Protein AF-A0A2D3WQF8-F1 (afdb_monomer)

Structure (mmCIF, N/CA/C/O backbone):
data_AF-A0A2D3WQF8-F1
#
_entry.id   AF-A0A2D3WQF8-F1
#
loop_
_atom_site.group_PDB
_atom_site.id
_atom_site.type_symbol
_atom_site.label_atom_id
_atom_site.label_alt_id
_atom_site.label_comp_id
_atom_site.label_asym_id
_atom_site.label_entity_id
_atom_site.label_seq_id
_atom_site.pdbx_PDB_ins_code
_atom_site.Cartn_x
_atom_site.Cartn_y
_atom_site.Cartn_z
_atom_site.occupancy
_atom_site.B_iso_or_equiv
_atom_site.auth_seq_id
_atom_site.auth_comp_id
_atom_site.auth_asym_id
_atom_site.auth_atom_id
_atom_site.pdbx_PDB_model_num
ATOM 1 N N . MET A 1 1 ? -31.028 11.106 -20.457 1.00 55.62 1 MET A N 1
ATOM 2 C CA . MET A 1 1 ? -30.393 10.202 -19.472 1.00 55.62 1 MET A CA 1
ATOM 3 C C . MET A 1 1 ? -30.637 10.769 -18.092 1.00 55.62 1 MET A C 1
ATOM 5 O O . MET A 1 1 ? -30.385 11.954 -17.890 1.00 55.62 1 MET A O 1
ATOM 9 N N . GLU A 1 2 ? -31.183 9.967 -17.187 1.00 80.06 2 GLU A N 1
ATOM 10 C CA . GLU A 1 2 ? -31.565 10.425 -15.854 1.00 80.06 2 GLU A CA 1
ATOM 11 C C . GLU A 1 2 ? -30.330 10.507 -14.947 1.00 80.06 2 GLU A C 1
ATOM 13 O O . GLU A 1 2 ? -29.568 9.553 -14.809 1.00 80.06 2 GLU A O 1
ATOM 18 N N . LEU A 1 3 ? -30.090 11.696 -14.397 1.00 84.75 3 LEU A N 1
ATOM 19 C CA . LEU A 1 3 ? -29.000 11.953 -13.461 1.00 84.75 3 LEU A CA 1
ATOM 20 C C . LEU A 1 3 ? -29.460 11.587 -12.054 1.00 84.75 3 LEU A C 1
ATOM 22 O O . LEU A 1 3 ? -30.335 12.261 -11.498 1.00 84.75 3 LEU A O 1
ATOM 26 N N . MET A 1 4 ? -28.831 10.566 -11.489 1.00 88.38 4 MET A N 1
ATOM 27 C CA . MET A 1 4 ? -29.190 9.953 -10.215 1.00 88.38 4 MET A CA 1
ATOM 28 C C . MET A 1 4 ? -28.216 10.371 -9.114 1.00 88.38 4 MET A C 1
ATOM 30 O O . MET A 1 4 ? -27.083 10.781 -9.368 1.00 88.38 4 MET A O 1
ATOM 34 N N . THR A 1 5 ? -28.664 10.300 -7.866 1.00 88.38 5 THR A N 1
ATOM 35 C CA . THR A 1 5 ? -27.785 10.491 -6.701 1.00 88.38 5 THR A CA 1
ATOM 36 C C . THR A 1 5 ? -26.975 9.224 -6.407 1.00 88.38 5 THR A C 1
ATOM 38 O O . THR A 1 5 ? -27.331 8.141 -6.864 1.00 88.38 5 THR A O 1
ATOM 41 N N . ALA A 1 6 ? -25.908 9.342 -5.608 1.00 85.44 6 ALA A N 1
ATOM 42 C CA . ALA A 1 6 ? -25.078 8.199 -5.203 1.00 85.44 6 ALA A CA 1
ATOM 43 C C . ALA A 1 6 ? -25.902 7.047 -4.595 1.00 85.44 6 ALA A C 1
ATOM 45 O O . ALA A 1 6 ? -25.748 5.902 -5.004 1.00 85.44 6 ALA A O 1
ATOM 46 N N . SER A 1 7 ? -26.821 7.367 -3.677 1.00 85.56 7 SER A N 1
ATOM 47 C CA . SER A 1 7 ? -27.696 6.387 -3.018 1.00 85.56 7 SER A CA 1
ATOM 48 C C . SER A 1 7 ? -28.616 5.669 -4.013 1.00 85.56 7 SER A C 1
ATOM 50 O O . SER A 1 7 ? -28.762 4.451 -3.960 1.00 85.56 7 SER A O 1
ATOM 52 N N . GLN A 1 8 ? -29.178 6.404 -4.977 1.00 88.00 8 GLN A N 1
ATOM 53 C CA . GLN A 1 8 ? -30.030 5.823 -6.016 1.00 88.00 8 GLN A CA 1
ATOM 54 C C . GLN A 1 8 ? -29.236 4.922 -6.969 1.00 88.00 8 GLN A C 1
ATOM 56 O O . GLN A 1 8 ? -29.694 3.829 -7.281 1.00 88.00 8 GLN A O 1
ATOM 61 N N . CYS A 1 9 ? -28.040 5.344 -7.397 1.00 88.44 9 CYS A N 1
ATOM 62 C CA . CYS A 1 9 ? -27.174 4.511 -8.233 1.00 88.44 9 CYS A CA 1
ATOM 63 C C . CYS A 1 9 ? -26.740 3.232 -7.516 1.00 88.44 9 CYS A C 1
ATOM 65 O O . CYS A 1 9 ? -26.800 2.165 -8.115 1.00 88.44 9 CYS A O 1
ATOM 67 N N . LEU A 1 10 ? -26.334 3.325 -6.246 1.00 88.50 10 LEU A N 1
ATOM 68 C CA . LEU A 1 10 ? -25.939 2.157 -5.462 1.00 88.50 10 LEU A CA 1
ATOM 69 C C . LEU A 1 10 ? -27.098 1.170 -5.303 1.00 88.50 10 LEU A C 1
ATOM 71 O O . LEU A 1 10 ? -26.903 -0.028 -5.469 1.00 88.50 10 LEU A O 1
ATOM 75 N N . LYS A 1 11 ? -28.308 1.675 -5.042 1.00 88.75 11 LYS A N 1
ATOM 76 C CA . LYS A 1 11 ? -29.498 0.830 -4.952 1.00 88.75 11 LYS A CA 1
ATOM 77 C C . LYS A 1 11 ? -29.743 0.065 -6.255 1.00 88.75 11 LYS A C 1
ATOM 79 O O . LYS A 1 11 ? -29.899 -1.144 -6.203 1.00 88.75 11 LYS A O 1
ATOM 84 N N . CYS A 1 12 ? -29.690 0.737 -7.407 1.00 88.81 12 CYS A N 1
ATOM 85 C CA . CYS A 1 12 ? -29.847 0.073 -8.704 1.00 88.81 12 CYS A CA 1
ATOM 86 C C . CYS A 1 12 ? -28.752 -0.968 -8.978 1.00 88.81 12 CYS A C 1
ATOM 88 O O . CYS A 1 12 ? -29.049 -2.032 -9.503 1.00 88.81 12 CYS A O 1
ATOM 90 N N . LEU A 1 13 ? -27.501 -0.692 -8.598 1.00 87.56 13 LEU A N 1
ATOM 91 C CA . LEU A 1 13 ? -26.400 -1.647 -8.757 1.00 87.56 13 LEU A CA 1
ATOM 92 C C . LEU A 1 13 ? -26.575 -2.908 -7.894 1.00 87.56 13 LEU A C 1
ATOM 94 O O . LEU A 1 13 ? -26.239 -4.002 -8.350 1.00 87.56 13 LEU A O 1
ATOM 98 N N . ASN A 1 14 ? -27.093 -2.751 -6.672 1.00 85.12 14 ASN A N 1
ATOM 99 C CA . ASN A 1 14 ? -27.384 -3.862 -5.766 1.00 85.12 14 ASN A CA 1
ATOM 100 C C . ASN A 1 14 ? -28.621 -4.651 -6.230 1.00 85.12 14 ASN A C 1
ATOM 102 O O . ASN A 1 14 ? -28.594 -5.878 -6.225 1.00 85.12 14 ASN A O 1
ATOM 106 N N . ASP A 1 15 ? -29.681 -3.960 -6.667 1.00 87.19 15 ASP A N 1
ATOM 107 C CA . ASP A 1 15 ? -30.907 -4.581 -7.190 1.00 87.19 15 ASP A CA 1
ATOM 108 C C . ASP A 1 15 ? -30.618 -5.403 -8.467 1.00 87.19 15 ASP A C 1
ATOM 110 O O . ASP A 1 15 ? -31.163 -6.493 -8.637 1.00 87.19 15 ASP A O 1
ATOM 114 N N . ASP A 1 16 ? -29.703 -4.929 -9.324 1.00 84.44 16 ASP A N 1
ATOM 115 C CA . ASP A 1 16 ? -29.220 -5.651 -10.513 1.00 84.44 16 ASP A CA 1
ATOM 116 C C . ASP A 1 16 ? -28.199 -6.765 -10.178 1.00 84.44 16 ASP A C 1
ATOM 118 O O . ASP A 1 16 ? -27.748 -7.479 -11.078 1.00 84.44 16 ASP A O 1
ATOM 122 N N . GLY A 1 17 ? -27.798 -6.918 -8.909 1.00 79.25 17 GLY A N 1
ATOM 123 C CA . GLY A 1 17 ? -26.855 -7.948 -8.454 1.00 79.25 17 GLY A CA 1
ATOM 124 C C . GLY A 1 17 ? -25.424 -7.783 -8.976 1.00 79.25 17 GLY A C 1
ATOM 125 O O . GLY A 1 17 ? -24.680 -8.759 -9.055 1.00 79.25 17 GLY A O 1
ATOM 126 N N . ILE A 1 18 ? -25.031 -6.568 -9.367 1.00 80.88 18 ILE A N 1
ATOM 127 C CA . ILE A 1 18 ? -23.712 -6.289 -9.959 1.00 80.88 18 ILE A CA 1
ATOM 128 C C . ILE A 1 18 ? -22.641 -6.190 -8.868 1.00 80.88 18 ILE A C 1
ATOM 130 O O . ILE A 1 18 ? -21.504 -6.614 -9.070 1.00 80.88 18 ILE A O 1
ATOM 134 N N . VAL A 1 19 ? -23.003 -5.624 -7.715 1.00 81.38 19 VAL A N 1
ATOM 135 C CA . VAL A 1 19 ? -22.151 -5.483 -6.526 1.00 81.38 19 VAL A CA 1
ATOM 136 C C . VAL A 1 19 ? -22.990 -5.627 -5.257 1.00 81.38 19 VAL A C 1
ATOM 138 O O . VAL A 1 19 ? -24.195 -5.403 -5.289 1.00 81.38 19 VAL A O 1
ATOM 141 N N . ASP A 1 20 ? -22.341 -5.948 -4.136 1.00 80.44 20 ASP A N 1
ATOM 142 C CA . ASP A 1 20 ? -22.925 -5.871 -2.788 1.00 80.44 20 ASP A CA 1
ATOM 143 C C . ASP A 1 20 ? -22.115 -4.882 -1.938 1.00 80.44 20 ASP A C 1
ATOM 145 O O . ASP A 1 20 ? -21.303 -5.238 -1.078 1.00 80.44 20 ASP A O 1
ATOM 149 N N . TRP A 1 21 ? -22.217 -3.599 -2.285 1.00 82.81 21 TRP A N 1
ATOM 150 C CA . TRP A 1 21 ? -21.408 -2.551 -1.666 1.00 82.81 21 TRP A CA 1
ATOM 151 C C . TRP A 1 21 ? -22.207 -1.726 -0.661 1.00 82.81 21 TRP A C 1
ATOM 153 O O . TRP A 1 21 ? -23.376 -1.398 -0.861 1.00 82.81 21 TRP A O 1
ATOM 163 N N . SER A 1 22 ? -21.529 -1.301 0.408 1.00 82.62 22 SER A N 1
ATOM 164 C CA . SER A 1 22 ? -22.067 -0.312 1.342 1.00 82.62 22 SER A CA 1
ATOM 165 C C . SER A 1 22 ? -21.926 1.115 0.798 1.00 82.62 22 SER A C 1
ATOM 167 O O . SER A 1 22 ? -21.038 1.418 -0.005 1.00 82.62 22 SER A O 1
ATOM 169 N N . GLU A 1 23 ? -22.760 2.036 1.288 1.00 82.25 23 GLU A N 1
ATOM 170 C CA . GLU A 1 23 ? -22.731 3.453 0.888 1.00 82.25 23 GLU A CA 1
ATOM 171 C C . GLU A 1 23 ? -21.377 4.127 1.170 1.00 82.25 23 GLU A C 1
ATOM 173 O O . GLU A 1 23 ? -20.879 4.934 0.375 1.00 82.25 23 GLU A O 1
ATOM 178 N N . GLY A 1 24 ? -20.727 3.739 2.271 1.00 80.56 24 GLY A N 1
ATOM 179 C CA . GLY A 1 24 ? -19.378 4.193 2.602 1.00 80.56 24 GLY A CA 1
ATOM 180 C C . GLY A 1 24 ? -18.344 3.737 1.572 1.00 80.56 24 GLY A C 1
ATOM 181 O O . GLY A 1 24 ? -17.491 4.526 1.162 1.00 80.56 24 GLY A O 1
ATOM 182 N N . TYR A 1 25 ? -18.448 2.495 1.098 1.00 81.44 25 TYR A N 1
ATOM 183 C CA . TYR A 1 25 ? -17.537 1.962 0.090 1.00 81.44 25 TYR A CA 1
ATOM 184 C C . TYR A 1 25 ? -17.742 2.616 -1.277 1.00 81.44 25 TYR A C 1
ATOM 186 O O . TYR A 1 25 ? -16.780 3.045 -1.919 1.00 81.44 25 TYR A O 1
ATOM 194 N N . PHE A 1 26 ? -18.999 2.801 -1.680 1.00 85.50 26 PHE A N 1
ATOM 195 C CA . PHE A 1 26 ? -19.336 3.560 -2.880 1.00 85.50 26 PHE A CA 1
ATOM 196 C C . PHE A 1 26 ? -18.741 4.977 -2.824 1.00 85.50 26 PHE A C 1
ATOM 198 O O . PHE A 1 26 ? -18.106 5.437 -3.773 1.00 85.50 26 PHE A O 1
ATOM 205 N N . SER A 1 27 ? -18.838 5.644 -1.670 1.00 83.62 27 SER A N 1
ATOM 206 C CA . SER A 1 27 ? -18.258 6.975 -1.455 1.00 83.62 27 SER A CA 1
ATOM 207 C C . SER A 1 27 ? -16.729 6.998 -1.571 1.00 83.62 27 SER A C 1
ATOM 209 O O . SER A 1 27 ? -16.169 7.968 -2.087 1.00 83.62 27 SER A O 1
ATOM 211 N N . GLN A 1 28 ? -16.033 5.942 -1.137 1.00 82.94 28 GLN A N 1
ATOM 212 C CA . GLN A 1 28 ? -14.582 5.810 -1.331 1.00 82.94 28 GLN A CA 1
ATOM 213 C C . GLN A 1 28 ? -14.222 5.685 -2.815 1.00 82.94 28 GLN A C 1
ATOM 215 O O . GLN A 1 28 ? -13.286 6.338 -3.273 1.00 82.94 28 GLN A O 1
ATOM 220 N N . ARG A 1 29 ? -14.993 4.912 -3.587 1.00 84.38 29 ARG A N 1
ATOM 221 C CA . ARG A 1 29 ? -14.795 4.761 -5.038 1.00 84.38 29 ARG A CA 1
ATOM 222 C C . ARG A 1 29 ? -15.036 6.066 -5.799 1.00 84.38 29 ARG A C 1
ATOM 224 O O . ARG A 1 29 ? -14.265 6.399 -6.696 1.00 84.38 29 ARG A O 1
ATOM 231 N N . VAL A 1 30 ? -16.019 6.860 -5.367 1.00 85.06 30 VAL A N 1
ATOM 232 C CA . VAL A 1 30 ? -16.223 8.233 -5.861 1.00 85.06 30 VAL A CA 1
ATOM 233 C C . VAL A 1 30 ? -15.009 9.118 -5.552 1.00 85.06 30 VAL A C 1
ATOM 235 O O . VAL A 1 30 ? -14.552 9.845 -6.429 1.00 85.06 30 VAL A O 1
ATOM 238 N N . LYS A 1 31 ? -14.465 9.071 -4.324 1.00 81.69 31 LYS A N 1
ATOM 239 C CA . LYS A 1 31 ? -13.263 9.846 -3.947 1.00 81.69 31 LYS A CA 1
ATOM 240 C C . LYS A 1 31 ? -12.021 9.431 -4.738 1.00 81.69 31 LYS A C 1
ATOM 242 O O . LYS A 1 31 ? -11.211 10.289 -5.062 1.00 81.69 31 LYS A O 1
ATOM 247 N N . ALA A 1 32 ? -11.899 8.149 -5.071 1.00 79.31 32 ALA A N 1
ATOM 248 C CA . ALA A 1 32 ? -10.816 7.613 -5.891 1.00 79.31 32 ALA A CA 1
ATOM 249 C C . ALA A 1 32 ? -10.915 8.003 -7.382 1.00 79.31 32 ALA A C 1
ATOM 251 O O . ALA A 1 32 ? -10.041 7.632 -8.158 1.00 79.31 32 ALA A O 1
ATOM 252 N N . GLY A 1 33 ? -11.966 8.725 -7.794 1.00 82.25 33 GLY A N 1
ATOM 253 C CA . GLY A 1 33 ? -12.126 9.205 -9.169 1.00 82.25 33 GLY A CA 1
ATOM 254 C C . GLY A 1 33 ? -12.547 8.129 -10.171 1.00 82.25 33 GLY A C 1
ATOM 255 O O . GLY A 1 33 ? -12.435 8.347 -11.371 1.00 82.25 33 GLY A O 1
ATOM 256 N N . ILE A 1 34 ? -13.040 6.981 -9.696 1.00 83.94 34 ILE A N 1
ATOM 257 C CA . ILE A 1 34 ? -13.431 5.854 -10.560 1.00 83.94 34 ILE A CA 1
ATOM 258 C C . ILE A 1 34 ? -14.733 6.158 -11.311 1.00 83.94 34 ILE A C 1
ATOM 260 O O . ILE A 1 34 ? -14.920 5.705 -12.435 1.00 83.94 34 ILE A O 1
ATOM 264 N N . PHE A 1 35 ? -15.634 6.939 -10.707 1.00 86.88 35 PHE A N 1
ATOM 265 C CA . PHE A 1 35 ? -16.920 7.292 -11.306 1.00 86.88 35 PHE A CA 1
ATOM 266 C C . PHE A 1 35 ? -16.924 8.722 -11.822 1.00 86.88 35 PHE A C 1
ATOM 268 O O . PHE A 1 35 ? -16.536 9.655 -11.115 1.00 86.88 35 PHE A O 1
ATOM 275 N N . THR A 1 36 ? -17.453 8.903 -13.027 1.00 85.19 36 THR A N 1
ATOM 276 C CA . THR A 1 36 ? -17.682 10.222 -13.609 1.00 85.19 36 THR A CA 1
ATOM 277 C C . THR A 1 36 ? -18.768 10.962 -12.829 1.00 85.19 36 THR A C 1
ATOM 279 O O . THR A 1 36 ? -19.894 10.483 -12.682 1.00 85.19 36 THR A 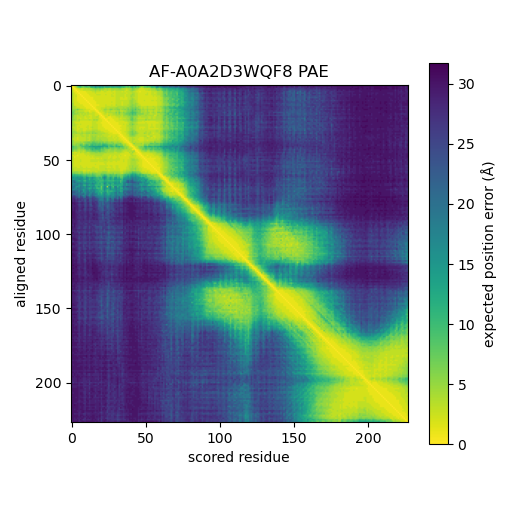O 1
ATOM 282 N N . ILE A 1 37 ? -18.423 12.146 -12.318 1.00 88.12 37 ILE A N 1
ATOM 283 C CA . ILE A 1 37 ? -19.342 13.003 -11.566 1.00 88.12 37 ILE A CA 1
ATOM 284 C C . ILE A 1 37 ? -19.952 14.030 -12.515 1.00 88.12 37 ILE A C 1
ATOM 286 O O . ILE A 1 37 ? -19.246 14.756 -13.211 1.00 88.12 37 ILE A O 1
ATOM 290 N N . HIS A 1 38 ? -21.275 14.134 -12.478 1.00 86.25 38 HIS A N 1
ATOM 291 C CA . HIS A 1 38 ? -22.050 15.133 -13.199 1.00 86.25 38 HIS A CA 1
ATOM 292 C C . HIS A 1 38 ? -22.582 16.183 -12.230 1.00 86.25 38 HIS A C 1
ATOM 294 O O . HIS A 1 38 ? -23.023 15.875 -11.118 1.00 86.25 38 HIS A O 1
ATOM 300 N N . HIS A 1 39 ? -22.590 17.433 -12.679 1.00 83.06 39 HIS A N 1
ATOM 301 C CA . HIS A 1 39 ? -23.110 18.560 -11.916 1.00 83.06 39 HIS A CA 1
ATOM 302 C C . HIS A 1 39 ? -24.359 19.115 -12.592 1.00 83.06 39 HIS A C 1
ATOM 304 O O . HIS A 1 39 ? -24.375 19.346 -13.800 1.00 83.06 39 HIS A O 1
ATOM 310 N N . LYS A 1 40 ? -25.414 19.341 -11.803 1.00 81.62 40 LYS A N 1
ATOM 311 C CA . LYS A 1 40 ? -26.579 20.106 -12.258 1.00 81.62 40 LYS A CA 1
ATOM 312 C C . LYS A 1 40 ? -26.357 21.584 -11.928 1.00 81.62 40 LYS A C 1
ATOM 314 O O . LYS A 1 40 ? -25.960 21.877 -10.796 1.00 81.62 40 LYS A O 1
ATOM 319 N N . PRO A 1 41 ? -26.629 22.514 -12.859 1.00 69.75 41 PRO A N 1
ATOM 320 C CA . PRO A 1 41 ? -26.529 23.939 -12.569 1.00 69.75 41 PRO A CA 1
ATOM 321 C C . PRO A 1 41 ? -27.456 24.290 -11.397 1.00 69.75 41 PRO A C 1
ATOM 323 O O . PRO A 1 41 ? -28.633 23.935 -11.401 1.00 69.75 41 PRO A O 1
ATOM 326 N N . GLY A 1 42 ? -26.902 24.932 -10.365 1.00 74.12 42 GLY A N 1
ATOM 327 C CA . GLY A 1 42 ? -27.643 25.338 -9.165 1.00 74.12 42 GLY A CA 1
ATOM 328 C C . GLY A 1 42 ? -27.769 24.284 -8.057 1.00 74.12 42 GLY A C 1
ATOM 329 O O . GLY A 1 42 ? -28.436 24.552 -7.061 1.00 74.12 42 GLY A O 1
ATOM 330 N N . SER A 1 43 ? -27.137 23.107 -8.171 1.00 74.06 43 SER A N 1
ATOM 331 C CA . SER A 1 43 ? -27.121 22.113 -7.088 1.00 74.06 43 SER A CA 1
ATOM 332 C C . SER A 1 43 ? -25.696 21.795 -6.622 1.00 74.06 43 SER A C 1
ATOM 334 O O . SER A 1 43 ? -24.862 21.431 -7.4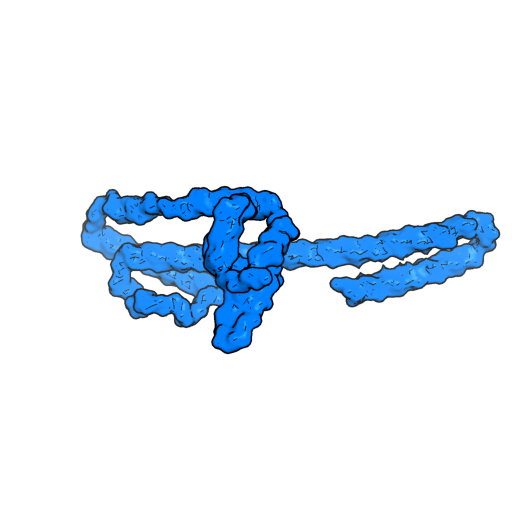50 1.00 74.06 43 SER A O 1
ATOM 336 N N . PRO A 1 44 ? -25.408 21.836 -5.305 1.00 76.50 44 PRO A N 1
ATOM 337 C CA . PRO A 1 44 ? -24.108 21.426 -4.767 1.00 76.50 44 PRO A CA 1
ATOM 338 C C . PRO A 1 44 ? -23.936 19.897 -4.725 1.00 76.50 44 PRO A C 1
ATOM 340 O O . PRO A 1 44 ? -22.881 19.396 -4.340 1.00 76.50 44 PRO A O 1
ATOM 343 N N . LYS A 1 45 ? -24.978 19.131 -5.077 1.00 80.94 45 LYS A N 1
ATOM 344 C CA . LYS A 1 45 ? -24.967 17.667 -5.013 1.00 80.94 45 LYS A CA 1
ATOM 345 C C . LYS A 1 45 ? -24.257 17.063 -6.228 1.00 80.94 45 LYS A C 1
ATOM 347 O O . LYS A 1 45 ? -24.343 17.579 -7.341 1.00 80.94 45 LYS A O 1
ATOM 352 N N . LYS A 1 46 ? -23.583 15.935 -5.998 1.00 84.19 46 LYS A N 1
ATOM 353 C CA . LYS A 1 46 ? -22.957 15.107 -7.037 1.00 84.19 46 LYS A CA 1
ATOM 354 C C . LYS A 1 46 ? -24.004 14.184 -7.655 1.00 84.19 46 LYS A C 1
ATOM 356 O O . LYS A 1 46 ? -24.737 13.521 -6.917 1.00 84.19 46 LYS A O 1
ATOM 361 N N . PHE A 1 47 ? -24.053 14.137 -8.980 1.00 88.00 47 PHE A N 1
ATOM 362 C CA . PHE A 1 47 ? -24.939 13.251 -9.727 1.00 88.00 47 PHE A CA 1
ATOM 363 C C . PHE A 1 47 ? -24.139 12.278 -10.585 1.00 88.00 47 PHE A C 1
ATOM 365 O O . PHE A 1 47 ? -23.006 12.552 -10.969 1.00 88.00 47 PHE A O 1
ATOM 372 N N . PHE A 1 48 ? -24.754 11.147 -10.897 1.00 89.69 48 PHE A N 1
ATOM 373 C CA . PHE A 1 48 ? -24.146 10.046 -11.625 1.00 89.69 48 PHE A CA 1
ATOM 374 C C . PHE A 1 48 ? -25.110 9.556 -12.701 1.00 89.69 48 PHE A C 1
ATOM 376 O O . PHE A 1 48 ? -26.330 9.677 -12.558 1.00 89.69 48 PHE A O 1
ATOM 383 N N . LYS A 1 49 ? -24.563 9.001 -13.781 1.00 90.81 49 LYS A N 1
ATOM 384 C CA . LYS A 1 49 ? -25.346 8.230 -14.745 1.00 90.81 49 LYS A CA 1
ATOM 385 C C . LYS A 1 49 ? -25.137 6.756 -14.466 1.00 90.81 49 LYS A C 1
ATOM 387 O O . LYS A 1 49 ? -23.997 6.305 -14.408 1.00 90.81 49 LYS A O 1
ATOM 392 N N . TYR A 1 50 ? -26.234 6.024 -14.328 1.00 88.75 50 TYR A N 1
ATOM 393 C CA . TYR A 1 50 ? -26.204 4.613 -13.965 1.00 88.75 50 TYR A CA 1
ATOM 394 C C . TYR A 1 50 ? -25.303 3.772 -14.883 1.00 88.75 50 TYR A C 1
ATOM 396 O O . TYR A 1 50 ? -24.399 3.110 -14.390 1.00 88.75 50 TYR A O 1
ATOM 404 N N . GLU A 1 51 ? -25.473 3.879 -16.204 1.00 87.31 51 GLU A N 1
ATOM 405 C CA . GLU A 1 51 ? -24.698 3.098 -17.184 1.00 87.31 51 GLU A CA 1
ATOM 406 C C . GLU A 1 51 ? -23.187 3.368 -17.125 1.00 87.31 51 GLU A C 1
ATOM 408 O O . GLU A 1 51 ? -22.384 2.444 -17.213 1.00 87.31 51 GLU A O 1
ATOM 413 N N . GLU A 1 52 ? -22.780 4.625 -16.918 1.00 87.50 52 GLU A N 1
ATOM 414 C CA . GLU A 1 52 ? -21.359 4.984 -16.801 1.00 87.50 52 GLU A CA 1
ATOM 415 C C . GLU A 1 52 ? -20.748 4.393 -15.523 1.00 87.50 52 GLU A C 1
ATOM 417 O O . GLU A 1 52 ? -19.635 3.871 -15.543 1.00 87.50 52 GLU A O 1
ATOM 422 N N . VAL A 1 53 ? -21.494 4.431 -14.412 1.00 86.69 53 VAL A N 1
ATOM 423 C CA . VAL A 1 53 ? -21.061 3.822 -13.148 1.00 86.69 53 VAL A CA 1
ATOM 424 C C . VAL A 1 53 ? -21.004 2.303 -13.282 1.00 86.69 53 VAL A C 1
ATOM 426 O O . VAL A 1 53 ? -20.015 1.702 -12.881 1.00 86.69 53 VAL A O 1
ATOM 429 N N . LYS A 1 54 ? -22.022 1.681 -13.879 1.00 87.62 54 LYS A N 1
ATOM 430 C CA . LYS A 1 54 ? -22.083 0.237 -14.122 1.00 87.62 54 LYS A CA 1
ATOM 431 C C . LYS A 1 54 ? -20.889 -0.248 -14.940 1.00 87.62 54 LYS A C 1
ATOM 433 O O . LYS A 1 54 ? -20.235 -1.207 -14.537 1.00 87.62 54 LYS A O 1
ATOM 438 N N . GLN A 1 55 ? -20.561 0.442 -16.031 1.00 85.75 55 GLN A N 1
ATOM 439 C CA . GLN A 1 55 ? -19.401 0.102 -16.851 1.00 85.75 55 GLN A CA 1
ATOM 440 C C . GLN A 1 55 ? -18.094 0.258 -16.062 1.00 85.75 55 GLN A C 1
ATOM 442 O O . GLN A 1 55 ? -17.293 -0.670 -16.009 1.00 85.75 55 GLN A O 1
ATOM 447 N N . ALA A 1 56 ? -17.921 1.381 -15.358 1.00 85.62 56 ALA A N 1
ATOM 448 C CA . ALA A 1 56 ? -16.733 1.623 -14.541 1.00 85.62 56 ALA A CA 1
ATOM 449 C C . ALA A 1 56 ? -16.553 0.585 -13.420 1.00 85.62 56 ALA A C 1
ATOM 451 O O . ALA A 1 56 ? -15.423 0.247 -13.069 1.00 85.62 56 ALA A O 1
ATOM 452 N N . VAL A 1 57 ? -17.652 0.080 -12.854 1.00 85.62 57 VAL A N 1
ATOM 453 C CA . VAL A 1 57 ? -17.640 -1.013 -11.878 1.00 85.62 57 VAL A CA 1
ATOM 454 C C . VAL A 1 57 ? -17.151 -2.302 -12.532 1.00 85.62 57 VAL A C 1
ATOM 456 O O . VAL A 1 57 ? -16.180 -2.872 -12.045 1.00 85.62 57 VAL A O 1
ATOM 459 N N . LEU A 1 58 ? -17.759 -2.726 -13.644 1.00 83.06 58 LEU A N 1
ATOM 460 C CA . LEU A 1 58 ? -17.376 -3.951 -14.358 1.00 83.06 58 LEU A CA 1
ATOM 461 C C . LEU A 1 58 ? -15.906 -3.937 -14.797 1.00 83.06 58 LEU A C 1
ATOM 463 O O . LEU A 1 58 ? -15.207 -4.931 -14.613 1.00 83.06 58 LEU A O 1
ATOM 467 N N . ASP A 1 59 ? -15.416 -2.794 -15.274 1.00 79.56 59 ASP A N 1
ATOM 468 C CA . ASP A 1 59 ? -14.026 -2.626 -15.709 1.00 79.56 59 ASP A CA 1
ATOM 469 C C . ASP A 1 59 ? -13.015 -2.668 -14.541 1.00 79.56 59 ASP A C 1
ATOM 471 O O . ASP A 1 59 ? -11.821 -2.874 -14.757 1.00 79.56 59 ASP A O 1
ATOM 475 N N . ASN A 1 60 ? -13.471 -2.480 -13.293 1.00 73.06 60 ASN A N 1
ATOM 476 C CA . ASN A 1 60 ? -12.630 -2.413 -12.089 1.00 73.06 60 ASN A CA 1
ATOM 477 C C . ASN A 1 60 ? -12.901 -3.531 -11.063 1.00 73.06 60 ASN A C 1
ATOM 479 O O . ASN A 1 60 ? -12.354 -3.487 -9.951 1.00 73.06 60 ASN A O 1
ATOM 483 N N . ILE A 1 61 ? -13.729 -4.528 -11.393 1.00 69.00 61 ILE A N 1
ATOM 484 C CA . ILE A 1 61 ? -13.927 -5.708 -10.544 1.00 69.00 61 ILE A CA 1
ATOM 485 C C . ILE A 1 61 ? -12.698 -6.618 -10.674 1.00 69.00 61 ILE A C 1
ATOM 487 O O . ILE A 1 61 ? -12.465 -7.242 -11.704 1.00 69.00 61 ILE A O 1
ATOM 491 N N . ASP A 1 62 ? -11.912 -6.705 -9.598 1.00 61.22 62 ASP A N 1
ATOM 492 C CA . ASP A 1 62 ? -10.841 -7.695 -9.441 1.00 61.22 62 ASP A CA 1
ATOM 493 C C . ASP A 1 62 ? -11.360 -8.869 -8.583 1.00 61.22 62 ASP A C 1
ATOM 495 O O . ASP A 1 62 ? -11.518 -8.709 -7.362 1.00 61.22 62 ASP A O 1
ATOM 499 N N . PRO A 1 63 ? -11.586 -10.060 -9.175 1.00 57.66 63 PRO A N 1
ATOM 500 C CA . PRO A 1 63 ? -12.142 -11.222 -8.479 1.00 57.66 63 PRO A CA 1
ATOM 501 C C . PRO A 1 63 ? -11.323 -11.667 -7.261 1.00 57.66 63 PRO A C 1
ATOM 503 O O . PRO A 1 63 ? -11.868 -12.226 -6.310 1.00 57.66 63 PRO A O 1
ATOM 506 N N . ARG A 1 64 ? -10.005 -11.411 -7.252 1.00 56.09 64 ARG A N 1
ATOM 507 C CA . ARG A 1 64 ? -9.118 -11.830 -6.152 1.00 56.09 64 ARG A CA 1
ATOM 508 C C . ARG A 1 64 ? -9.300 -10.975 -4.901 1.00 56.09 64 ARG A C 1
ATOM 510 O O . ARG A 1 64 ? -9.087 -11.461 -3.791 1.00 56.09 64 ARG A O 1
ATOM 517 N N . ARG A 1 65 ? -9.700 -9.712 -5.068 1.00 57.94 65 ARG A N 1
ATOM 518 C CA . ARG A 1 65 ? -9.889 -8.762 -3.963 1.00 57.94 65 ARG A CA 1
ATOM 519 C C . ARG A 1 65 ? -11.290 -8.836 -3.356 1.00 57.94 65 ARG A C 1
ATOM 521 O O . ARG A 1 65 ? -11.428 -8.510 -2.181 1.00 57.94 65 ARG A O 1
ATOM 528 N N . GLU A 1 66 ? -12.302 -9.262 -4.110 1.00 57.91 66 GLU A N 1
ATOM 529 C CA . GLU A 1 66 ? -13.682 -9.392 -3.610 1.00 57.91 66 GLU A CA 1
ATOM 530 C C . GLU A 1 66 ? -13.826 -10.599 -2.660 1.00 57.91 66 GLU A C 1
ATOM 532 O O . GLU A 1 66 ? -14.325 -10.445 -1.547 1.00 57.91 66 GLU A O 1
ATOM 537 N N . ALA A 1 67 ? -13.242 -11.756 -3.005 1.00 56.81 67 ALA A N 1
ATOM 538 C CA . ALA A 1 67 ? -13.238 -12.946 -2.140 1.00 56.81 67 ALA A CA 1
ATOM 539 C C . ALA A 1 67 ? -12.520 -12.715 -0.792 1.00 56.81 67 ALA A C 1
ATOM 541 O O . ALA A 1 67 ? -12.951 -13.196 0.256 1.00 56.81 67 ALA A O 1
ATOM 542 N N . GLN A 1 68 ? -11.438 -11.924 -0.788 1.00 55.44 68 GLN A N 1
ATOM 543 C CA . GLN A 1 68 ? -10.778 -11.495 0.452 1.00 55.44 68 GLN A CA 1
ATOM 544 C C . GLN A 1 68 ? -11.653 -10.560 1.298 1.00 55.44 68 GLN A C 1
ATOM 546 O O . GLN A 1 68 ? -11.534 -10.554 2.525 1.00 55.44 68 GLN A O 1
ATOM 551 N N . ARG A 1 69 ? -12.522 -9.759 0.673 1.00 57.25 69 ARG A N 1
ATOM 552 C CA . ARG A 1 69 ? -13.411 -8.835 1.386 1.00 57.25 69 ARG A CA 1
ATOM 553 C C . ARG A 1 69 ? -14.583 -9.556 2.027 1.00 57.25 69 ARG A C 1
ATOM 555 O O . ARG A 1 69 ? -14.809 -9.304 3.205 1.00 57.25 69 ARG A O 1
ATOM 562 N N . GLU A 1 70 ? -15.240 -10.477 1.323 1.00 59.06 70 GLU A N 1
ATOM 563 C CA . GLU A 1 70 ? -16.289 -11.327 1.909 1.00 59.06 70 GLU A CA 1
ATOM 564 C C . GLU A 1 70 ? -15.757 -12.128 3.104 1.00 59.06 70 GLU A C 1
ATOM 566 O O . GLU A 1 70 ? -16.365 -12.152 4.175 1.00 59.06 70 GLU A O 1
ATOM 571 N N . ALA A 1 71 ? -14.554 -12.699 2.982 1.00 59.38 71 ALA A N 1
ATOM 572 C CA . ALA A 1 71 ? -13.907 -13.396 4.092 1.00 59.38 71 ALA A CA 1
ATOM 573 C C . ALA A 1 71 ? -13.637 -12.476 5.304 1.00 59.38 71 ALA A C 1
ATOM 575 O O . ALA A 1 71 ? -13.700 -12.923 6.451 1.00 59.38 71 ALA A O 1
ATOM 576 N N . ASN A 1 72 ? -13.357 -11.188 5.077 1.00 56.34 72 ASN A N 1
ATOM 577 C CA . ASN A 1 72 ? -13.104 -10.212 6.139 1.00 56.34 72 ASN A CA 1
ATOM 578 C C . ASN A 1 72 ? -14.386 -9.627 6.751 1.00 56.34 72 ASN A C 1
ATOM 580 O O . ASN A 1 72 ? -14.395 -9.352 7.949 1.00 56.34 72 ASN A O 1
ATOM 584 N N . THR A 1 73 ? -15.471 -9.448 5.991 1.00 56.62 73 THR A N 1
ATOM 585 C CA . THR A 1 73 ? -16.781 -9.059 6.546 1.00 56.62 73 THR A CA 1
ATOM 586 C C . THR A 1 73 ? -17.395 -10.187 7.367 1.00 56.62 73 THR A C 1
ATOM 588 O O . THR A 1 73 ? -17.939 -9.913 8.435 1.00 56.62 73 THR A O 1
ATOM 591 N N . LEU A 1 74 ? -17.214 -11.452 6.969 1.00 55.81 74 LEU A N 1
ATOM 592 C CA . LEU A 1 74 ? -17.596 -12.607 7.793 1.00 55.81 74 LEU A CA 1
ATOM 593 C C . LEU A 1 74 ? -16.833 -12.668 9.127 1.00 55.81 74 LEU A C 1
ATOM 595 O O . LEU A 1 74 ? -17.442 -12.971 10.150 1.00 55.81 74 LEU A O 1
ATOM 599 N N . LYS A 1 75 ? -15.538 -12.322 9.143 1.00 54.94 75 LYS A N 1
ATOM 600 C CA . LYS A 1 75 ? -14.732 -12.207 10.379 1.00 54.94 75 LYS A CA 1
ATOM 601 C C . LYS A 1 75 ? -15.09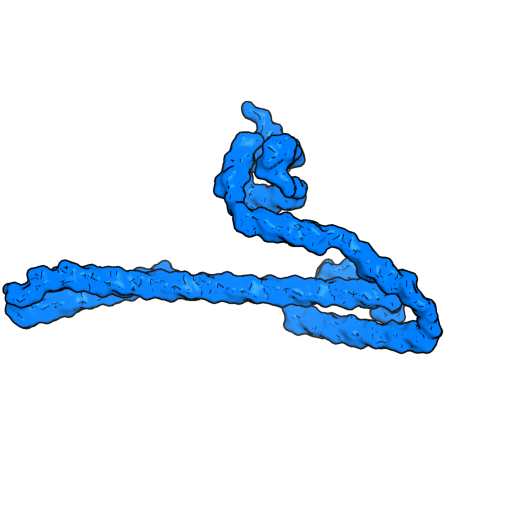0 -10.999 11.251 1.00 54.94 75 LYS A C 1
ATOM 603 O O . LYS A 1 75 ? -14.711 -10.964 12.413 1.00 54.94 75 LYS A O 1
ATOM 608 N N . ARG A 1 76 ? -15.783 -10.003 10.690 1.00 46.12 76 ARG A N 1
ATOM 609 C CA . ARG A 1 76 ? -16.244 -8.780 11.369 1.00 46.12 76 ARG A CA 1
ATOM 610 C C . ARG A 1 76 ? -17.729 -8.823 11.725 1.00 46.12 76 ARG A C 1
ATOM 612 O O . ARG A 1 76 ? -18.314 -7.774 11.992 1.00 46.12 76 ARG A O 1
ATOM 619 N N . LYS A 1 77 ? -18.362 -10.002 11.740 1.00 43.28 77 LYS A N 1
ATOM 620 C CA . LYS A 1 77 ? -19.606 -10.130 12.507 1.00 43.28 77 LYS A CA 1
ATOM 621 C C . LYS A 1 77 ? -19.295 -9.718 13.950 1.00 43.28 77 LYS A C 1
ATOM 623 O O . LYS A 1 77 ? -18.218 -10.067 14.430 1.00 43.28 77 LYS A O 1
ATOM 628 N N . PRO A 1 78 ? -20.163 -8.924 14.597 1.00 45.59 78 PRO A N 1
ATOM 629 C CA . PRO A 1 78 ? -19.915 -8.450 15.946 1.00 45.59 78 PRO A CA 1
ATOM 630 C C . PRO A 1 78 ? -19.848 -9.677 16.846 1.00 45.59 78 PRO A C 1
ATOM 632 O O . PRO A 1 78 ? -20.860 -10.310 17.137 1.00 45.59 78 PRO A O 1
ATOM 635 N N . ASP A 1 79 ? -18.632 -10.056 17.213 1.00 43.81 79 ASP A N 1
ATOM 636 C CA . ASP A 1 79 ? -18.405 -11.055 18.233 1.00 43.81 79 ASP A CA 1
ATOM 637 C C . ASP A 1 79 ? -18.711 -10.359 19.562 1.00 43.81 79 ASP A C 1
ATOM 639 O O . ASP A 1 79 ? -17.837 -9.795 20.222 1.00 43.81 79 ASP A O 1
ATOM 643 N N . ASN A 1 80 ? -20.000 -10.309 19.913 1.00 47.28 80 ASN A N 1
ATOM 644 C CA . ASN A 1 80 ? -20.477 -9.809 21.206 1.00 47.28 80 ASN A CA 1
ATOM 645 C C . ASN A 1 80 ? -19.855 -10.590 22.382 1.00 47.28 80 ASN A C 1
ATOM 647 O O . ASN A 1 80 ? -19.904 -10.119 23.514 1.00 47.28 80 ASN A O 1
ATOM 651 N N . GLY A 1 81 ? -19.189 -11.723 22.120 1.00 46.19 81 GLY A N 1
ATOM 652 C CA . GLY A 1 81 ? -18.527 -12.549 23.127 1.00 46.19 81 GLY A CA 1
ATOM 653 C C . GLY A 1 81 ? -17.466 -11.822 23.958 1.00 46.19 81 GLY A C 1
ATOM 654 O O . GLY A 1 81 ? -17.268 -12.174 25.116 1.00 46.19 81 GLY A O 1
ATOM 655 N N . LEU A 1 82 ? -16.819 -10.777 23.427 1.00 46.56 82 LEU A N 1
ATOM 656 C CA . LEU A 1 82 ? -15.847 -9.990 24.200 1.00 46.56 82 LEU A CA 1
ATOM 657 C C . LEU A 1 82 ? -16.508 -9.065 25.231 1.00 46.56 82 LEU A C 1
ATOM 659 O O . LEU A 1 82 ? -15.927 -8.828 26.286 1.00 46.56 82 LEU A O 1
ATOM 663 N N . ILE A 1 83 ? -17.713 -8.566 24.946 1.00 47.50 83 ILE A N 1
ATOM 664 C CA . ILE A 1 83 ? -18.498 -7.759 25.891 1.00 47.50 83 ILE A CA 1
ATOM 665 C C . ILE A 1 83 ? -19.149 -8.689 26.926 1.00 47.50 83 ILE A C 1
ATOM 667 O O . ILE A 1 83 ? -19.052 -8.428 28.125 1.00 47.50 83 ILE A O 1
ATOM 671 N N . ASP A 1 84 ? -19.686 -9.828 26.484 1.00 43.19 84 ASP A N 1
ATOM 672 C CA . ASP A 1 84 ? -20.351 -10.812 27.349 1.00 43.19 84 ASP A CA 1
ATOM 673 C C . ASP A 1 84 ? -19.377 -11.515 28.325 1.00 43.19 84 ASP A C 1
ATOM 675 O O . ASP A 1 84 ? -19.754 -11.856 29.451 1.00 43.19 84 ASP A O 1
ATOM 679 N N . MET A 1 85 ? -18.099 -11.685 27.954 1.00 48.00 85 MET A N 1
ATOM 680 C CA . MET A 1 85 ? -17.056 -12.212 28.853 1.00 48.00 85 MET A CA 1
ATOM 681 C C . MET A 1 85 ? -16.661 -11.240 29.975 1.00 48.00 85 MET A C 1
ATOM 683 O O . MET A 1 85 ? -16.236 -11.684 31.040 1.00 48.00 85 MET A O 1
ATOM 687 N N . ILE A 1 86 ? -16.797 -9.927 29.768 1.00 52.12 86 ILE A N 1
ATOM 688 C CA . ILE A 1 86 ? -16.480 -8.914 30.791 1.00 52.12 86 ILE A CA 1
ATOM 689 C C . ILE A 1 86 ? -17.597 -8.838 31.846 1.00 52.12 86 ILE A C 1
ATOM 691 O O . ILE A 1 86 ? -17.334 -8.499 32.998 1.00 52.12 86 ILE A O 1
ATOM 695 N N . GLU A 1 87 ? -18.839 -9.173 31.485 1.00 48.94 87 GLU A N 1
ATOM 696 C CA . GLU A 1 87 ? -19.992 -9.117 32.396 1.00 48.94 87 GLU A CA 1
ATOM 697 C C . GLU A 1 87 ? -20.169 -10.360 33.277 1.00 48.94 87 GLU A C 1
ATOM 699 O O . GLU A 1 87 ? -20.866 -10.295 34.287 1.00 48.94 87 GLU A O 1
ATOM 704 N N . SER A 1 88 ? -19.520 -11.478 32.942 1.00 50.38 88 SER A N 1
ATOM 705 C CA . SER A 1 88 ? -19.683 -12.767 33.631 1.00 50.38 88 SER A CA 1
ATOM 706 C C . SER A 1 88 ? -18.582 -13.092 34.656 1.00 50.38 88 SER A C 1
ATOM 708 O O . SER A 1 88 ? -18.569 -14.184 35.230 1.00 50.38 88 SER A O 1
ATOM 710 N N . ALA A 1 89 ? -17.682 -12.147 34.941 1.00 54.88 89 ALA A N 1
ATOM 711 C CA . ALA A 1 89 ? -16.694 -12.293 36.006 1.00 54.88 89 ALA A CA 1
ATOM 712 C C . ALA A 1 89 ? -17.348 -12.131 37.399 1.00 54.88 89 ALA A C 1
ATOM 714 O O . ALA A 1 89 ? -18.156 -11.219 37.591 1.00 54.88 89 ALA A O 1
ATOM 715 N N . PRO A 1 90 ? -17.018 -12.987 38.388 1.00 60.25 90 PRO A N 1
ATOM 716 C CA . PRO A 1 90 ? -17.504 -12.822 39.755 1.00 60.25 90 PRO A CA 1
ATOM 717 C C . PRO A 1 90 ? -17.072 -11.455 40.317 1.00 60.25 90 PRO A C 1
ATOM 719 O O . PRO A 1 90 ? -15.971 -10.998 40.000 1.00 60.25 90 PRO A O 1
ATOM 722 N N . PRO A 1 91 ? -17.908 -10.800 41.147 1.00 62.44 91 PRO A N 1
ATOM 723 C CA . PRO A 1 91 ? -17.566 -9.511 41.735 1.00 62.44 91 PRO A CA 1
ATOM 724 C C . PRO A 1 91 ? -16.278 -9.647 42.552 1.00 62.44 91 PRO A C 1
ATOM 726 O O . PRO A 1 91 ? -16.176 -10.497 43.439 1.00 62.44 91 PRO A O 1
ATOM 729 N N . LEU A 1 92 ? -15.285 -8.833 42.202 1.00 70.38 92 LEU A N 1
ATOM 730 C CA . LEU A 1 92 ? -14.000 -8.761 42.889 1.00 70.38 92 LEU A CA 1
ATOM 731 C C . LEU A 1 92 ? -14.215 -8.216 44.307 1.00 70.38 92 LEU A C 1
ATOM 733 O O . LEU A 1 92 ? -15.124 -7.423 44.558 1.00 70.38 92 LEU A O 1
ATOM 737 N N . THR A 1 93 ? -13.378 -8.630 45.257 1.00 80.25 93 THR A N 1
ATOM 738 C CA . THR A 1 93 ? -13.344 -7.956 46.561 1.00 80.25 93 THR A CA 1
ATOM 739 C C . THR A 1 93 ? -12.760 -6.543 46.406 1.00 80.25 93 THR A C 1
ATOM 741 O O . THR A 1 93 ? -11.999 -6.309 45.467 1.00 80.25 93 THR A O 1
ATOM 744 N N . PRO A 1 94 ? -13.032 -5.596 47.323 1.00 75.94 94 PRO A N 1
ATOM 745 C CA . PRO A 1 94 ? -12.497 -4.231 47.227 1.00 75.94 94 PRO A CA 1
ATOM 746 C C . PRO A 1 94 ? -10.964 -4.174 47.092 1.00 75.94 94 PRO A C 1
ATOM 748 O O . PRO A 1 94 ? -10.433 -3.379 46.323 1.00 75.94 94 PRO A O 1
ATOM 751 N N . GLU A 1 95 ? -10.248 -5.072 47.778 1.00 75.31 95 GLU A N 1
ATOM 752 C CA . GLU A 1 95 ? -8.786 -5.204 47.671 1.00 75.31 95 GLU A CA 1
ATOM 753 C C . GLU A 1 95 ? -8.341 -5.715 46.289 1.00 75.31 95 GLU A C 1
ATOM 755 O O . GLU A 1 95 ? -7.307 -5.299 45.764 1.00 75.31 95 GLU A O 1
ATOM 760 N N . GLN A 1 96 ? -9.125 -6.605 45.676 1.00 76.69 96 GLN A N 1
ATOM 761 C CA . GLN A 1 96 ? -8.865 -7.118 44.332 1.00 76.69 96 GLN A CA 1
ATOM 762 C C . GLN A 1 96 ? -9.209 -6.090 43.249 1.00 76.69 96 GLN A C 1
ATOM 764 O O . GLN A 1 96 ? -8.486 -5.996 42.259 1.00 76.69 96 GLN A O 1
ATOM 769 N N . GLU A 1 97 ? -10.265 -5.294 43.433 1.00 74.06 97 GLU A N 1
ATOM 770 C CA . GLU A 1 97 ? -10.601 -4.190 42.529 1.00 74.06 97 GLU A CA 1
ATOM 771 C C . GLU A 1 97 ? -9.501 -3.129 42.512 1.00 74.06 97 GLU A C 1
ATOM 773 O O . GLU A 1 97 ? -9.105 -2.667 41.442 1.00 74.06 97 GLU A O 1
ATOM 778 N N . GLU A 1 98 ? -8.961 -2.767 43.676 1.00 75.44 98 GLU A N 1
ATOM 779 C CA . GLU A 1 98 ? -7.880 -1.786 43.768 1.00 75.44 98 GLU A CA 1
ATOM 780 C C . GLU A 1 98 ? -6.574 -2.312 43.149 1.00 75.44 98 GLU A C 1
ATOM 782 O O . GLU A 1 98 ? -5.907 -1.593 42.395 1.00 75.44 98 GLU A O 1
ATOM 787 N N . ALA A 1 99 ? -6.240 -3.586 43.388 1.00 78.81 99 ALA A N 1
ATOM 788 C CA . ALA A 1 99 ? -5.085 -4.239 42.774 1.00 78.81 99 ALA A CA 1
ATOM 789 C C . ALA A 1 99 ? -5.209 -4.327 41.243 1.00 78.81 99 ALA A C 1
ATOM 791 O O . ALA A 1 99 ? -4.259 -4.001 40.525 1.00 78.81 99 ALA A O 1
ATOM 792 N N . GLU A 1 100 ? -6.381 -4.714 40.733 1.00 75.75 100 GLU A N 1
ATOM 793 C CA . GLU A 1 100 ? -6.631 -4.815 39.294 1.00 75.75 100 GLU A CA 1
ATOM 794 C C . GLU A 1 100 ? -6.636 -3.431 38.638 1.00 75.75 100 GLU A C 1
ATOM 796 O O . GLU A 1 100 ? -6.024 -3.232 37.588 1.00 75.75 100 GLU A O 1
ATOM 801 N N . ARG A 1 101 ? -7.220 -2.423 39.293 1.00 76.94 101 ARG A N 1
ATOM 802 C CA . ARG A 1 101 ? -7.182 -1.033 38.826 1.00 76.94 101 ARG A CA 1
ATOM 803 C C . ARG A 1 101 ? -5.752 -0.507 38.723 1.00 76.94 101 ARG A C 1
ATOM 805 O O . ARG A 1 101 ? -5.413 0.134 37.728 1.00 76.94 101 ARG A O 1
ATOM 812 N N . LYS A 1 102 ? -4.902 -0.795 39.713 1.00 79.44 102 LYS A N 1
ATOM 813 C CA . LYS A 1 102 ? -3.482 -0.416 39.689 1.00 79.44 102 LYS A CA 1
ATOM 814 C C . LYS A 1 102 ? -2.741 -1.098 38.537 1.00 79.44 102 LYS A C 1
ATOM 816 O O . LYS A 1 102 ? -2.024 -0.428 37.799 1.00 79.44 102 LYS A O 1
ATOM 821 N N . ARG A 1 103 ? -2.968 -2.398 38.337 1.00 80.69 103 ARG A N 1
ATOM 822 C CA . ARG A 1 103 ? -2.379 -3.170 37.233 1.00 80.69 103 ARG A CA 1
ATOM 823 C C . ARG A 1 103 ? -2.788 -2.626 35.863 1.00 80.69 103 ARG A C 1
ATOM 825 O O . ARG A 1 103 ? -1.942 -2.468 34.987 1.00 80.69 103 ARG A O 1
ATOM 832 N N . LEU A 1 104 ? -4.072 -2.330 35.673 1.00 77.44 104 LEU A N 1
ATOM 833 C CA . LEU A 1 104 ? -4.577 -1.763 34.424 1.00 77.44 104 LEU A CA 1
ATOM 834 C C . LEU A 1 104 ? -4.016 -0.363 34.173 1.00 77.44 104 LEU A C 1
ATOM 836 O O . LEU A 1 104 ? -3.664 -0.049 33.041 1.00 77.44 104 LEU A O 1
ATOM 840 N N . LYS A 1 105 ? -3.852 0.452 35.219 1.00 78.62 105 LYS A N 1
ATOM 841 C CA . LYS A 1 105 ? -3.203 1.762 35.103 1.00 78.62 105 LYS A CA 1
ATOM 842 C C . LYS A 1 105 ? -1.752 1.639 34.620 1.00 78.62 105 LYS A C 1
ATOM 844 O O . LYS A 1 105 ? -1.368 2.339 33.694 1.00 78.62 105 LYS A O 1
ATOM 849 N N . GLU A 1 106 ? -0.983 0.693 35.163 1.00 80.19 106 GLU A N 1
ATOM 850 C CA . GLU A 1 106 ? 0.390 0.429 34.702 1.00 80.19 106 GLU A CA 1
ATOM 851 C C . GLU A 1 106 ? 0.451 -0.026 33.233 1.00 80.19 106 GLU A C 1
ATOM 853 O O . GLU A 1 106 ? 1.375 0.345 32.510 1.00 80.19 106 GLU A O 1
ATOM 858 N N . ILE A 1 107 ? -0.517 -0.828 32.774 1.00 77.19 107 ILE A N 1
ATOM 859 C CA . ILE A 1 107 ? -0.610 -1.240 31.363 1.00 77.19 107 ILE A CA 1
ATOM 860 C C . ILE A 1 107 ? -0.964 -0.044 30.474 1.00 77.19 107 ILE A C 1
ATOM 862 O O . ILE A 1 107 ? -0.348 0.139 29.426 1.00 77.19 107 ILE A O 1
ATOM 866 N N . PHE A 1 108 ? -1.925 0.776 30.897 1.00 77.19 108 PHE A N 1
ATOM 867 C CA . PHE A 1 108 ? -2.339 1.975 30.175 1.00 77.19 108 PHE A CA 1
ATOM 868 C C . PHE A 1 108 ? -1.179 2.964 30.000 1.00 77.19 108 PHE A C 1
ATOM 870 O O . PHE A 1 108 ? -0.929 3.432 28.890 1.00 77.19 108 PHE A O 1
ATOM 877 N N . ASP A 1 109 ? -0.422 3.230 31.067 1.00 75.31 109 ASP A N 1
ATOM 878 C CA . ASP A 1 109 ? 0.722 4.143 31.018 1.00 75.31 109 ASP A CA 1
ATOM 879 C C . ASP A 1 109 ? 1.827 3.618 30.079 1.00 75.31 109 ASP A C 1
ATOM 881 O O . ASP A 1 109 ? 2.364 4.380 29.276 1.00 75.31 109 ASP A O 1
ATOM 885 N N . LYS A 1 110 ? 2.105 2.304 30.088 1.00 79.56 110 LYS A N 1
ATOM 886 C CA . LYS A 1 110 ? 3.054 1.676 29.145 1.00 79.56 110 LYS A CA 1
ATOM 887 C C . LYS A 1 110 ? 2.596 1.761 27.691 1.00 79.56 110 LYS A C 1
ATOM 889 O O . LYS A 1 110 ? 3.405 2.033 26.810 1.00 79.56 110 LYS A O 1
ATOM 894 N N . ASN A 1 111 ? 1.317 1.511 27.423 1.00 74.38 111 ASN A N 1
ATOM 895 C CA . ASN A 1 111 ? 0.773 1.606 26.069 1.00 74.38 111 ASN A CA 1
ATOM 896 C C . ASN A 1 111 ? 0.803 3.050 25.562 1.00 74.38 111 ASN A C 1
ATOM 898 O O . ASN A 1 111 ? 1.120 3.283 24.400 1.00 74.38 111 ASN A O 1
ATOM 902 N N . LYS A 1 112 ? 0.547 4.019 26.443 1.00 76.06 112 LYS A N 1
ATOM 903 C CA . LYS A 1 112 ? 0.668 5.440 26.125 1.00 76.06 112 LYS A CA 1
ATOM 904 C C . LYS A 1 112 ? 2.104 5.828 25.759 1.00 76.06 112 LYS A C 1
ATOM 906 O O . LYS A 1 112 ? 2.305 6.527 24.773 1.00 76.06 112 LYS A O 1
ATOM 911 N N . GLU A 1 113 ? 3.095 5.341 26.507 1.00 73.62 113 GLU A N 1
ATOM 912 C CA . GLU A 1 113 ? 4.515 5.536 26.180 1.00 73.62 113 GLU A CA 1
ATOM 913 C C . GLU A 1 113 ? 4.864 4.928 24.808 1.00 73.62 113 GLU A C 1
ATOM 915 O O . GLU A 1 113 ? 5.571 5.542 24.011 1.00 73.62 113 GLU A O 1
ATOM 920 N N . GLN A 1 114 ? 4.310 3.757 24.475 1.00 70.75 114 GLN A N 1
ATOM 921 C CA . GLN A 1 114 ? 4.478 3.152 23.148 1.00 70.75 114 GLN A CA 1
ATOM 922 C C . GLN A 1 114 ? 3.826 3.969 22.025 1.00 70.75 114 GLN A C 1
ATOM 924 O O . GLN A 1 114 ? 4.418 4.087 20.954 1.00 70.75 114 GLN A O 1
ATOM 929 N N . GLU A 1 115 ? 2.642 4.544 22.249 1.00 70.69 115 GLU A N 1
ATOM 930 C CA . GLU A 1 115 ? 2.000 5.458 21.293 1.00 70.69 115 GLU A CA 1
ATOM 931 C C . GLU A 1 115 ? 2.832 6.729 21.071 1.00 70.69 115 GLU A C 1
ATOM 933 O O . GLU A 1 115 ? 2.916 7.214 19.942 1.00 70.69 115 GLU A O 1
ATOM 938 N N . GLU A 1 116 ? 3.479 7.241 22.121 1.00 70.88 116 GLU A N 1
ATOM 939 C CA . GLU A 1 116 ? 4.359 8.414 22.052 1.00 70.88 116 GLU A CA 1
ATOM 940 C C . GLU A 1 116 ? 5.623 8.118 21.243 1.00 70.88 116 GLU A C 1
ATOM 942 O O . GLU A 1 116 ? 5.955 8.857 20.317 1.00 70.88 116 GLU A O 1
ATOM 947 N N . ILE A 1 117 ? 6.280 6.989 21.523 1.00 68.56 117 ILE A N 1
ATOM 948 C CA . ILE A 1 117 ? 7.458 6.522 20.776 1.00 68.56 117 ILE A CA 1
ATOM 949 C C . ILE A 1 117 ? 7.115 6.268 19.302 1.00 68.56 117 ILE A C 1
ATOM 951 O O . ILE A 1 117 ? 7.911 6.590 18.420 1.00 68.56 117 ILE A O 1
ATOM 955 N N . ALA A 1 118 ? 5.940 5.700 19.027 1.00 61.88 118 ALA A N 1
ATOM 956 C CA . ALA A 1 118 ? 5.469 5.432 17.671 1.00 61.88 118 ALA A CA 1
ATOM 957 C C . ALA A 1 118 ? 4.985 6.692 16.927 1.00 61.88 118 ALA A C 1
ATOM 959 O O . ALA A 1 118 ? 4.609 6.595 15.761 1.00 61.88 118 ALA A O 1
ATOM 960 N N . GLY A 1 119 ? 4.970 7.864 17.576 1.00 64.00 119 GLY A N 1
ATOM 961 C CA . GLY A 1 119 ? 4.498 9.112 16.974 1.00 64.00 119 GLY A CA 1
ATOM 962 C C . GLY A 1 119 ? 3.003 9.103 16.633 1.00 64.00 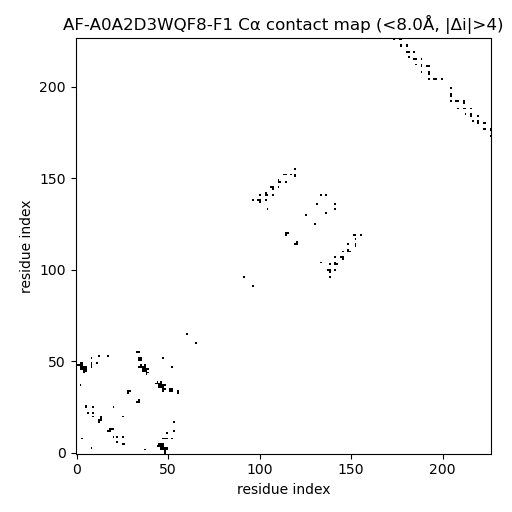119 GLY A C 1
ATOM 963 O O . GLY A 1 119 ? 2.586 9.815 15.726 1.00 64.00 119 GLY A O 1
ATOM 964 N N . LEU A 1 120 ? 2.206 8.285 17.330 1.00 62.28 120 LEU A N 1
ATOM 965 C CA . LEU A 1 120 ? 0.765 8.095 17.098 1.00 62.28 120 LEU A CA 1
ATOM 966 C C . LEU A 1 120 ? -0.119 9.001 17.960 1.00 62.28 120 LEU A C 1
ATOM 968 O O . LEU A 1 120 ? -1.340 9.008 17.803 1.00 62.28 120 LEU A O 1
ATOM 972 N N . LEU A 1 121 ? 0.483 9.741 18.889 1.00 55.75 121 LEU A N 1
ATOM 973 C CA . LEU A 1 121 ? -0.205 10.716 19.725 1.00 55.75 121 LEU A CA 1
ATOM 974 C C . LEU A 1 121 ? -0.490 11.996 18.929 1.00 55.75 121 LEU A C 1
ATOM 976 O O . LEU A 1 121 ? 0.164 13.021 19.113 1.00 55.75 121 LEU A O 1
ATOM 980 N N . ASP A 1 122 ? -1.514 11.952 18.079 1.00 50.66 122 ASP A N 1
ATOM 981 C CA . ASP A 1 122 ? -2.190 13.174 17.654 1.00 50.66 122 ASP A CA 1
ATOM 982 C C . ASP A 1 122 ? -3.049 13.673 18.823 1.00 50.66 122 ASP A C 1
ATOM 984 O O . ASP A 1 122 ? -4.039 13.058 19.227 1.00 50.66 122 ASP A O 1
ATOM 988 N N . ILE A 1 123 ? -2.640 14.811 19.387 1.00 49.47 123 ILE A N 1
ATOM 989 C CA . ILE A 1 123 ? -3.243 15.473 20.560 1.00 49.47 123 ILE A CA 1
ATOM 990 C C . ILE A 1 123 ? -4.747 15.775 20.348 1.00 49.47 123 ILE A C 1
ATOM 992 O O . ILE A 1 123 ? -5.486 15.962 21.317 1.00 49.47 123 ILE A O 1
ATOM 996 N N . ASP A 1 124 ? -5.222 15.761 19.100 1.00 42.25 124 ASP A N 1
ATOM 997 C CA . ASP A 1 124 ? -6.573 16.171 18.711 1.00 42.25 124 ASP A CA 1
ATOM 998 C C . ASP A 1 124 ? -7.627 15.042 18.700 1.00 42.25 124 ASP A C 1
ATOM 1000 O O . ASP A 1 124 ? -8.823 15.339 18.656 1.00 42.25 124 ASP A O 1
ATOM 1004 N N . GLU A 1 125 ? -7.244 13.761 18.808 1.00 47.78 125 GLU A N 1
ATOM 1005 C CA . GLU A 1 125 ? -8.196 12.626 18.832 1.00 47.78 125 GLU A CA 1
ATOM 1006 C C . GLU A 1 125 ? -8.543 12.107 20.239 1.00 47.78 125 GLU A C 1
ATOM 1008 O O . GLU A 1 125 ? -9.244 11.097 20.376 1.00 47.78 125 GLU A O 1
ATOM 1013 N N . LEU A 1 126 ? -8.141 12.815 21.302 1.00 47.00 126 LEU A N 1
ATOM 1014 C CA . LEU A 1 126 ? -8.640 12.530 22.651 1.00 47.00 126 LEU A CA 1
ATOM 1015 C C . LEU A 1 126 ? -10.116 12.946 22.752 1.00 47.00 126 LEU A C 1
ATOM 1017 O O . LEU A 1 126 ? -10.462 14.042 23.202 1.00 47.00 126 LEU A O 1
ATOM 1021 N N . THR A 1 127 ? -11.013 12.059 22.307 1.00 46.00 127 THR A N 1
ATOM 1022 C CA . THR A 1 127 ? -12.453 12.141 22.593 1.00 46.00 127 THR A CA 1
ATOM 1023 C C . THR A 1 127 ? -12.657 12.430 24.083 1.00 46.00 127 THR A C 1
ATOM 1025 O O . THR A 1 127 ? -11.929 11.900 24.916 1.00 46.00 127 THR A O 1
ATOM 1028 N N . GLY A 1 128 ? -13.619 13.295 24.428 1.00 44.19 128 GLY A N 1
ATOM 1029 C CA . GLY A 1 128 ? -13.761 13.919 25.757 1.00 44.19 128 GLY A CA 1
ATOM 1030 C C . GLY A 1 128 ? -13.788 12.990 26.985 1.00 44.19 128 GLY A C 1
ATOM 1031 O O . GLY A 1 128 ? -13.663 13.487 28.102 1.00 44.19 128 GLY A O 1
ATOM 1032 N N . ASP A 1 129 ? -13.879 11.673 26.794 1.00 47.31 129 ASP A N 1
ATOM 1033 C CA . ASP A 1 129 ? -13.716 10.647 27.828 1.00 47.31 129 ASP A CA 1
ATOM 1034 C C . ASP A 1 129 ? -12.260 10.471 28.304 1.00 47.31 129 ASP A C 1
ATOM 1036 O O . ASP A 1 129 ? -12.041 10.176 29.478 1.00 47.31 129 ASP A O 1
ATOM 1040 N N . GLU A 1 130 ? -11.252 10.725 27.460 1.00 48.81 130 GLU A N 1
ATOM 1041 C CA . GLU A 1 130 ? -9.824 10.590 27.815 1.00 48.81 130 GLU A CA 1
ATOM 1042 C C . GLU A 1 130 ? -9.286 11.790 28.630 1.00 48.81 130 GLU A C 1
ATOM 1044 O O . GLU A 1 130 ? -8.139 11.790 29.077 1.00 48.81 130 GLU A O 1
ATOM 1049 N N . LYS A 1 131 ? -10.126 12.808 28.886 1.00 49.53 131 LYS A N 1
ATOM 1050 C CA . LYS A 1 131 ? -9.843 13.894 29.846 1.00 49.53 131 LYS A CA 1
ATOM 1051 C C . LYS A 1 131 ? -10.195 13.545 31.291 1.00 49.53 131 LYS A C 1
ATOM 1053 O O . LYS A 1 131 ? -9.851 14.321 32.187 1.00 49.53 131 LYS A O 1
ATOM 1058 N N . LYS A 1 132 ? -10.865 12.417 31.553 1.00 53.25 132 LYS A N 1
ATOM 1059 C CA . LYS A 1 132 ? -10.933 11.903 32.924 1.00 53.25 132 LYS A CA 1
ATOM 1060 C C . LYS A 1 132 ? -9.511 11.547 33.330 1.00 53.25 132 LYS A C 1
ATOM 1062 O O . LYS A 1 132 ? -8.832 10.812 32.618 1.00 53.25 132 LYS A O 1
ATOM 1067 N N . LYS A 1 133 ? -9.039 12.092 34.453 1.00 56.50 133 LYS A N 1
ATOM 1068 C CA . LYS A 1 133 ? -7.762 11.660 35.022 1.00 56.50 133 LYS A CA 1
ATOM 1069 C C . LYS A 1 133 ? -7.814 10.136 35.124 1.00 56.50 133 LYS A C 1
ATOM 1071 O O . LYS A 1 133 ? -8.824 9.594 35.568 1.00 56.50 133 LYS A O 1
ATOM 1076 N N . THR A 1 134 ? -6.747 9.441 34.738 1.00 59.97 134 THR A N 1
ATOM 1077 C CA . THR A 1 134 ? -6.631 7.974 34.886 1.00 59.97 134 THR A CA 1
ATOM 1078 C C . THR A 1 134 ? -6.949 7.503 36.313 1.00 59.97 134 THR A C 1
ATOM 1080 O O . THR A 1 134 ? -7.340 6.362 36.531 1.00 59.97 134 THR A O 1
ATOM 1083 N N . GLU A 1 135 ? -6.832 8.409 37.285 1.00 59.56 135 GLU A N 1
ATOM 1084 C CA . GLU A 1 135 ? -7.204 8.268 38.696 1.00 59.56 135 GLU A CA 1
ATOM 1085 C C . GLU A 1 135 ? -8.706 8.150 38.983 1.00 59.56 135 GLU A C 1
ATOM 1087 O O . GLU A 1 135 ? -9.051 7.669 40.060 1.00 59.56 135 GLU A O 1
ATOM 1092 N N . ASP A 1 136 ? -9.584 8.493 38.037 1.00 66.56 136 ASP A N 1
ATOM 1093 C CA . ASP A 1 136 ? -11.051 8.473 38.175 1.00 66.56 136 ASP A CA 1
ATOM 1094 C C . ASP A 1 136 ? -11.723 7.444 37.247 1.00 66.56 136 ASP A C 1
ATOM 1096 O O . ASP A 1 136 ? -12.941 7.268 37.271 1.00 66.56 136 ASP A O 1
ATOM 1100 N N . MET A 1 137 ? -10.943 6.738 36.423 1.00 68.44 137 MET A N 1
ATOM 1101 C CA . MET A 1 137 ? -11.468 5.738 35.492 1.00 68.44 137 MET A CA 1
ATOM 1102 C C . MET A 1 137 ? -11.845 4.448 36.224 1.00 68.44 137 MET A C 1
ATOM 1104 O O . MET A 1 137 ? -11.114 3.980 37.109 1.00 68.44 137 MET A O 1
ATOM 1108 N N . THR A 1 138 ? -12.990 3.868 35.857 1.00 77.06 138 THR A N 1
ATOM 1109 C CA . THR A 1 138 ? -13.391 2.541 36.340 1.00 77.06 138 THR A CA 1
ATOM 1110 C C . THR A 1 138 ? -12.553 1.450 35.665 1.00 77.06 138 THR A C 1
ATOM 1112 O O . THR A 1 138 ? -11.927 1.685 34.632 1.00 77.06 138 THR A O 1
ATOM 1115 N N . ILE A 1 139 ? -12.556 0.231 36.213 1.00 72.06 139 ILE A N 1
ATOM 1116 C CA . ILE A 1 139 ? -11.893 -0.935 35.593 1.00 72.06 139 ILE A CA 1
ATOM 1117 C C . ILE A 1 139 ? -12.386 -1.147 34.151 1.00 72.06 139 ILE A C 1
ATOM 1119 O O . ILE A 1 139 ? -11.590 -1.417 33.253 1.00 72.06 139 ILE A O 1
ATOM 1123 N N . LYS A 1 140 ? -13.693 -0.968 33.905 1.00 72.94 140 LYS A N 1
ATOM 1124 C CA . LYS A 1 140 ? -14.283 -1.070 32.562 1.00 72.94 140 LYS A CA 1
ATOM 1125 C C . LYS A 1 140 ? -13.744 0.011 31.622 1.00 72.94 140 LYS A C 1
ATOM 1127 O O . LYS A 1 140 ? -13.357 -0.306 30.498 1.00 72.94 140 LYS A O 1
ATOM 1132 N N . ASP A 1 141 ? -13.664 1.254 32.091 1.00 69.56 141 ASP A N 1
ATOM 1133 C CA . ASP A 1 141 ? -13.145 2.369 31.291 1.00 69.56 141 ASP A CA 1
ATOM 1134 C C . ASP A 1 141 ? -11.658 2.179 30.955 1.00 69.56 141 ASP A C 1
ATOM 1136 O O . ASP A 1 141 ? -11.259 2.394 29.812 1.00 69.56 141 ASP A O 1
ATOM 1140 N N . LEU A 1 142 ? -10.849 1.722 31.920 1.00 70.25 142 LEU A N 1
ATOM 1141 C CA . LEU A 1 142 ? -9.430 1.409 31.710 1.00 70.25 142 LEU A CA 1
ATOM 1142 C C . LEU A 1 142 ? -9.249 0.290 30.681 1.00 70.25 142 LEU A C 1
ATOM 1144 O O . LEU A 1 142 ? -8.452 0.435 29.758 1.00 70.25 142 LEU A O 1
ATOM 1148 N N . ASN A 1 143 ? -10.023 -0.792 30.783 1.00 71.12 143 ASN A N 1
ATOM 1149 C CA . ASN A 1 143 ? -9.977 -1.888 29.814 1.00 71.12 143 ASN A CA 1
ATOM 1150 C C . ASN A 1 143 ? -10.333 -1.425 28.395 1.00 71.12 143 ASN A C 1
ATOM 1152 O O . ASN A 1 143 ? -9.640 -1.779 27.439 1.00 71.12 143 ASN A O 1
ATOM 1156 N N . MET A 1 144 ? -11.373 -0.597 28.241 1.00 71.31 144 MET A N 1
ATOM 1157 C CA . MET A 1 144 ? -11.717 -0.035 26.933 1.00 71.31 144 MET A CA 1
ATOM 1158 C C . MET A 1 144 ? -10.621 0.883 26.390 1.00 71.31 144 MET A C 1
ATOM 1160 O O . MET A 1 144 ? -10.326 0.840 25.195 1.00 71.31 144 MET A O 1
ATOM 1164 N N . ALA A 1 145 ? -10.020 1.712 27.243 1.00 70.94 145 ALA A N 1
ATOM 1165 C CA . ALA A 1 145 ? -8.968 2.633 26.837 1.00 70.94 145 ALA A CA 1
ATOM 1166 C C . ALA A 1 145 ? -7.709 1.876 26.381 1.00 70.94 145 ALA A C 1
ATOM 1168 O O . ALA A 1 145 ? -7.217 2.126 25.281 1.00 70.94 145 ALA A O 1
ATOM 1169 N N . ILE A 1 146 ? -7.277 0.865 27.144 1.00 74.31 146 ILE A N 1
ATOM 1170 C CA . ILE A 1 146 ? -6.171 -0.034 26.777 1.00 74.31 146 ILE A CA 1
ATOM 1171 C C . ILE A 1 146 ? -6.448 -0.711 25.433 1.00 74.31 146 ILE A C 1
ATOM 1173 O O . ILE A 1 146 ? -5.587 -0.700 24.557 1.00 74.31 146 ILE A O 1
ATOM 1177 N N . MET A 1 147 ? -7.654 -1.253 25.223 1.00 73.62 147 MET A N 1
ATOM 1178 C CA . MET A 1 147 ? -8.020 -1.873 23.943 1.00 73.62 147 MET A CA 1
ATOM 1179 C C . MET A 1 147 ? -7.953 -0.890 22.772 1.00 73.62 147 MET A C 1
ATOM 1181 O O . MET A 1 147 ? -7.509 -1.260 21.685 1.00 73.62 147 MET A O 1
ATOM 1185 N N . ARG A 1 148 ? -8.388 0.361 22.967 1.00 75.25 148 ARG A N 1
ATOM 1186 C CA . ARG A 1 148 ? -8.307 1.396 21.927 1.00 75.25 148 ARG A CA 1
ATOM 1187 C C . ARG A 1 148 ? -6.859 1.724 21.574 1.00 75.25 148 ARG A C 1
ATOM 1189 O O . ARG A 1 148 ? -6.570 1.835 20.385 1.00 75.25 148 ARG A O 1
ATOM 1196 N N . GLN A 1 149 ? -5.972 1.854 22.560 1.00 72.06 149 GLN A N 1
ATOM 1197 C CA . GLN A 1 149 ? -4.543 2.088 22.315 1.00 72.06 149 GLN A CA 1
ATOM 1198 C C . GLN A 1 149 ? -3.904 0.909 21.578 1.00 72.06 149 GLN A C 1
ATOM 1200 O O . GLN A 1 149 ? -3.249 1.069 20.552 1.00 72.06 149 GLN A O 1
ATOM 1205 N N . ASP A 1 150 ? -4.193 -0.310 22.032 1.00 73.50 150 ASP A N 1
ATOM 1206 C CA . ASP A 1 150 ? -3.651 -1.534 21.444 1.00 73.50 150 ASP A CA 1
ATOM 1207 C C . ASP A 1 150 ? -4.102 -1.706 19.976 1.00 73.50 150 ASP A C 1
ATOM 1209 O O . ASP A 1 150 ? -3.341 -2.145 19.112 1.00 73.50 150 ASP A O 1
ATOM 1213 N N . LEU A 1 151 ? -5.333 -1.290 19.649 1.00 74.62 151 LEU A N 1
ATOM 1214 C CA . LEU A 1 151 ? -5.827 -1.228 18.271 1.00 74.62 151 LEU A CA 1
ATOM 1215 C C . LEU A 1 151 ? -5.127 -0.152 17.430 1.00 74.62 151 LEU A C 1
ATOM 1217 O O . LEU A 1 151 ? -4.849 -0.415 16.257 1.00 74.62 151 LEU A O 1
ATOM 1221 N N . ARG A 1 152 ? -4.851 1.033 17.989 1.00 73.19 152 ARG A N 1
ATOM 1222 C CA . ARG A 1 152 ? -4.104 2.102 17.300 1.00 73.19 152 ARG A CA 1
ATOM 1223 C C . ARG A 1 152 ? -2.690 1.633 16.955 1.00 73.19 152 ARG A C 1
ATOM 1225 O O . ARG A 1 152 ? -2.319 1.664 15.783 1.00 73.19 152 ARG A O 1
ATOM 1232 N N . ILE A 1 153 ? -1.968 1.073 17.926 1.00 73.69 153 ILE A N 1
ATOM 1233 C CA . ILE A 1 153 ? -0.620 0.508 17.743 1.00 73.69 153 ILE A CA 1
ATOM 1234 C C . ILE A 1 153 ? -0.625 -0.602 16.676 1.00 73.69 153 ILE A C 1
ATOM 1236 O O . ILE A 1 153 ? 0.211 -0.622 15.767 1.00 73.69 153 ILE A O 1
ATOM 1240 N N . LYS A 1 154 ? -1.594 -1.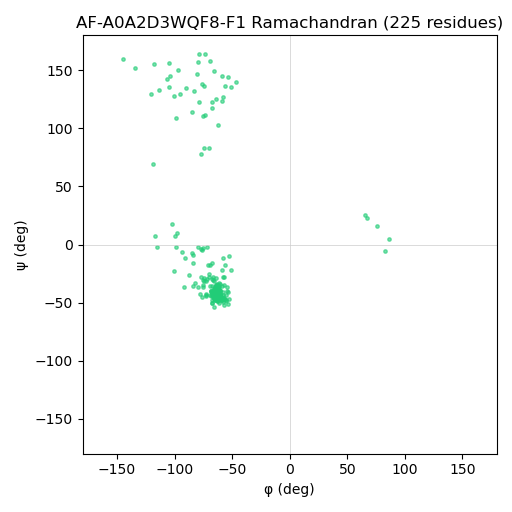526 16.724 1.00 75.00 154 LYS A N 1
ATOM 1241 C CA . LYS A 1 154 ? -1.703 -2.608 15.726 1.00 75.00 154 LYS A CA 1
ATOM 1242 C C . LYS A 1 154 ? -1.991 -2.101 14.315 1.00 75.00 154 LYS A C 1
ATOM 1244 O O . LYS A 1 154 ? -1.492 -2.692 13.361 1.00 75.00 154 LYS A O 1
ATOM 1249 N N . ARG A 1 155 ? -2.787 -1.038 14.161 1.00 73.25 155 ARG A N 1
ATOM 1250 C CA . ARG A 1 155 ? -3.038 -0.420 12.847 1.00 73.25 155 ARG A CA 1
ATOM 1251 C C . ARG A 1 155 ? -1.779 0.242 12.310 1.00 73.25 155 ARG A C 1
ATOM 1253 O O . ARG A 1 155 ? -1.357 -0.100 11.215 1.00 73.25 155 ARG A O 1
ATOM 1260 N N . ALA A 1 156 ? -1.129 1.069 13.119 1.00 70.50 156 ALA A N 1
ATOM 1261 C CA . ALA A 1 156 ? 0.107 1.740 12.738 1.00 70.50 156 ALA A CA 1
ATOM 1262 C C . ALA A 1 156 ? 1.203 0.759 12.297 1.00 70.50 156 ALA A C 1
ATOM 1264 O O . ALA A 1 156 ? 1.792 0.902 11.230 1.00 70.50 156 ALA A O 1
ATOM 1265 N N . THR A 1 157 ? 1.420 -0.307 13.072 1.00 73.44 157 THR A N 1
ATOM 1266 C CA . THR A 1 157 ? 2.412 -1.341 12.732 1.00 73.44 157 THR A CA 1
ATOM 1267 C C . THR A 1 157 ? 2.041 -2.151 11.485 1.00 73.44 157 THR A C 1
ATOM 1269 O O . THR A 1 157 ? 2.929 -2.671 10.802 1.00 73.44 157 THR A O 1
ATOM 1272 N N . ALA A 1 158 ? 0.750 -2.293 11.169 1.00 70.81 158 ALA A N 1
ATOM 1273 C CA . ALA A 1 158 ? 0.301 -2.907 9.921 1.00 70.81 158 ALA A CA 1
ATOM 1274 C C . ALA A 1 158 ? 0.548 -1.978 8.722 1.00 70.81 158 ALA A C 1
ATOM 1276 O O . ALA A 1 158 ? 1.103 -2.431 7.719 1.00 70.81 158 ALA A O 1
ATOM 1277 N N . ASP A 1 159 ? 0.227 -0.692 8.863 1.00 65.56 159 ASP A N 1
ATOM 1278 C CA . ASP A 1 159 ? 0.422 0.328 7.829 1.00 65.56 159 ASP A CA 1
ATOM 1279 C C . ASP A 1 159 ? 1.917 0.518 7.503 1.00 65.56 159 ASP A C 1
ATOM 1281 O O . ASP A 1 159 ? 2.304 0.568 6.333 1.00 65.56 159 ASP A O 1
ATOM 1285 N N . GLU A 1 160 ? 2.799 0.516 8.511 1.00 67.06 160 GLU A N 1
ATOM 1286 C CA . GLU A 1 160 ? 4.256 0.541 8.310 1.00 67.06 160 GLU A CA 1
ATOM 1287 C C . GLU A 1 160 ? 4.775 -0.693 7.560 1.00 67.06 160 GLU A C 1
ATOM 1289 O O . GLU A 1 160 ? 5.640 -0.585 6.683 1.00 67.06 160 GLU A O 1
ATOM 1294 N N . LYS A 1 161 ? 4.263 -1.888 7.883 1.00 67.44 161 LYS A N 1
ATOM 1295 C CA . LYS A 1 161 ? 4.636 -3.129 7.183 1.00 67.44 161 LYS A CA 1
ATOM 1296 C C . LYS A 1 161 ? 4.186 -3.105 5.727 1.00 67.44 161 LYS A C 1
ATOM 1298 O O . LYS A 1 161 ? 4.955 -3.517 4.857 1.00 67.44 161 LYS A O 1
ATOM 1303 N N . GLU A 1 162 ? 2.977 -2.623 5.459 1.00 65.62 162 GLU A N 1
ATOM 1304 C CA . GLU A 1 162 ? 2.450 -2.491 4.102 1.00 65.62 162 GLU A CA 1
ATOM 1305 C C . GLU A 1 162 ? 3.264 -1.469 3.297 1.00 65.62 162 GLU A C 1
ATOM 1307 O O . GLU A 1 162 ? 3.751 -1.802 2.213 1.00 65.62 162 GLU A O 1
ATOM 1312 N N . SER A 1 163 ? 3.526 -0.288 3.864 1.00 59.88 163 SER A N 1
ATOM 1313 C CA . SER A 1 163 ? 4.370 0.752 3.261 1.00 59.88 163 SER A CA 1
ATOM 1314 C C . SER A 1 163 ? 5.767 0.230 2.904 1.00 59.88 163 SER A C 1
ATOM 1316 O O . SER A 1 163 ? 6.224 0.370 1.766 1.00 59.88 163 SER A O 1
ATOM 1318 N N . ASN A 1 164 ? 6.417 -0.481 3.832 1.00 6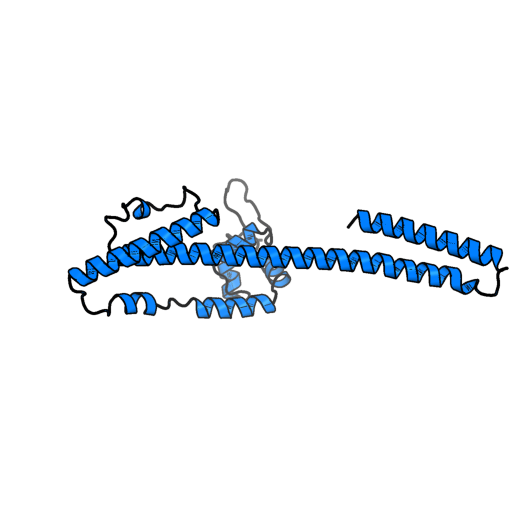2.34 164 ASN A N 1
ATOM 1319 C CA . ASN A 1 164 ? 7.718 -1.104 3.590 1.00 62.34 164 ASN A CA 1
ATOM 1320 C C . ASN A 1 164 ? 7.672 -2.192 2.507 1.00 62.34 164 ASN A C 1
ATOM 1322 O O . ASN A 1 164 ? 8.637 -2.346 1.754 1.00 62.34 164 ASN A O 1
ATOM 1326 N N . SER A 1 165 ? 6.577 -2.951 2.404 1.00 61.78 165 SER A N 1
ATOM 1327 C CA . SER A 1 165 ? 6.413 -3.947 1.338 1.00 61.78 165 SER A CA 1
ATOM 1328 C C . SER A 1 165 ? 6.292 -3.289 -0.041 1.00 61.78 165 SER A C 1
ATOM 1330 O O . SER A 1 165 ? 6.986 -3.690 -0.974 1.00 61.78 165 SER A O 1
ATOM 1332 N N . ILE A 1 166 ? 5.521 -2.202 -0.142 1.00 63.72 166 ILE A N 1
ATOM 1333 C CA . ILE A 1 166 ? 5.352 -1.425 -1.375 1.00 63.72 166 ILE A CA 1
ATOM 1334 C C . ILE A 1 166 ? 6.688 -0.809 -1.799 1.00 63.72 166 ILE A C 1
ATOM 1336 O O . ILE A 1 166 ? 7.018 -0.794 -2.987 1.00 63.72 166 ILE A O 1
ATOM 1340 N N . LEU A 1 167 ? 7.474 -0.312 -0.838 1.00 63.25 167 LEU A N 1
ATOM 1341 C CA . LEU A 1 167 ? 8.793 0.250 -1.115 1.00 63.25 167 LEU A CA 1
ATOM 1342 C C . LEU A 1 167 ? 9.733 -0.811 -1.702 1.00 63.25 167 LEU A C 1
ATOM 1344 O O . LEU A 1 167 ? 10.387 -0.558 -2.713 1.00 63.25 167 LEU A O 1
ATOM 1348 N N . LYS A 1 168 ? 9.753 -2.016 -1.117 1.00 64.56 168 LYS A N 1
ATOM 1349 C CA . LYS A 1 168 ? 10.542 -3.145 -1.629 1.00 64.56 168 LYS A CA 1
ATOM 1350 C C . LYS A 1 168 ? 10.125 -3.519 -3.046 1.00 64.56 168 LYS A C 1
ATOM 1352 O O . LYS A 1 168 ? 10.993 -3.616 -3.908 1.00 64.56 168 LYS A O 1
ATOM 1357 N N . ASP A 1 169 ? 8.831 -3.659 -3.312 1.00 67.44 169 ASP A N 1
ATOM 1358 C CA . ASP A 1 169 ? 8.331 -4.018 -4.644 1.00 67.44 169 ASP A CA 1
ATOM 1359 C C . ASP A 1 169 ? 8.702 -2.975 -5.705 1.00 67.44 169 ASP A C 1
ATOM 1361 O O . ASP A 1 169 ? 9.122 -3.335 -6.807 1.00 67.44 169 ASP A O 1
ATOM 1365 N N . LYS A 1 170 ? 8.632 -1.680 -5.373 1.00 69.56 170 LYS A N 1
ATOM 1366 C CA . LYS A 1 170 ? 9.076 -0.602 -6.273 1.00 69.56 170 LYS A CA 1
ATOM 1367 C C . LYS A 1 170 ? 10.575 -0.668 -6.555 1.00 69.56 170 LYS A C 1
ATOM 1369 O O . LYS A 1 170 ? 10.980 -0.556 -7.712 1.00 69.56 170 LYS A O 1
ATOM 1374 N N . VAL A 1 171 ? 11.394 -0.892 -5.526 1.00 71.81 171 VAL A N 1
ATOM 1375 C CA . VAL A 1 171 ? 12.849 -1.042 -5.677 1.00 71.81 171 VAL A CA 1
ATOM 1376 C C . VAL A 1 171 ? 13.175 -2.263 -6.538 1.00 71.81 171 VAL A C 1
ATOM 1378 O O . VAL A 1 171 ? 13.957 -2.142 -7.481 1.00 71.81 171 VAL A O 1
ATOM 1381 N N . TYR A 1 172 ? 12.541 -3.413 -6.289 1.00 71.56 172 TYR A N 1
ATOM 1382 C CA . TYR A 1 172 ? 12.728 -4.619 -7.100 1.00 71.56 172 TYR A CA 1
ATOM 1383 C C . TYR A 1 172 ? 12.314 -4.405 -8.557 1.00 71.56 172 TYR A C 1
ATOM 1385 O O . TYR A 1 172 ? 13.044 -4.814 -9.458 1.00 71.56 172 TYR A O 1
ATOM 1393 N N . GLN A 1 173 ? 11.188 -3.733 -8.812 1.00 73.31 173 GLN A N 1
ATOM 1394 C CA . GLN A 1 173 ? 10.756 -3.415 -10.174 1.00 73.31 173 GLN A CA 1
ATOM 1395 C C . GLN A 1 173 ? 11.732 -2.477 -10.890 1.00 73.31 173 GLN A C 1
ATOM 1397 O O . GLN A 1 173 ? 12.020 -2.707 -12.065 1.00 73.31 173 GLN A O 1
ATOM 1402 N N . SER A 1 174 ? 12.264 -1.462 -10.205 1.00 74.25 174 SER A N 1
ATOM 1403 C CA . SER A 1 174 ? 13.286 -0.567 -10.766 1.00 74.25 174 SER A CA 1
ATOM 1404 C C . SER A 1 174 ? 14.561 -1.342 -11.134 1.00 74.25 174 SER A C 1
ATOM 1406 O O . SER A 1 174 ? 15.009 -1.278 -12.280 1.00 74.25 174 SER A O 1
ATOM 1408 N N . HIS A 1 175 ? 15.060 -2.202 -10.238 1.00 76.31 175 HIS A N 1
ATOM 1409 C CA . HIS A 1 175 ? 16.224 -3.056 -10.512 1.00 76.31 175 HIS A CA 1
ATOM 1410 C C . HIS A 1 175 ? 15.983 -4.013 -11.688 1.00 76.31 175 HIS A C 1
ATOM 1412 O O . HIS A 1 175 ? 16.840 -4.156 -12.560 1.00 76.31 175 HIS A O 1
ATOM 1418 N N . PHE A 1 176 ? 14.807 -4.646 -11.756 1.00 80.12 176 PHE A N 1
ATOM 1419 C CA . PHE A 1 176 ? 14.451 -5.529 -12.870 1.00 80.12 176 PHE A CA 1
ATOM 1420 C C . PHE A 1 176 ? 14.365 -4.783 -14.205 1.00 80.12 176 PHE A C 1
ATOM 1422 O O . PHE A 1 176 ? 14.782 -5.322 -15.233 1.00 80.12 176 PHE A O 1
ATOM 1429 N N . ARG A 1 177 ? 13.837 -3.552 -14.212 1.00 77.69 177 ARG A N 1
ATOM 1430 C CA . ARG A 1 177 ? 13.787 -2.707 -15.415 1.00 77.69 177 ARG A CA 1
ATOM 1431 C C . ARG A 1 177 ? 15.188 -2.319 -15.872 1.00 77.69 177 ARG A C 1
ATOM 1433 O O . ARG A 1 177 ? 15.495 -2.523 -17.043 1.00 77.69 177 ARG A O 1
ATOM 1440 N N . ALA A 1 178 ? 16.045 -1.868 -14.957 1.00 80.25 178 ALA A N 1
ATOM 1441 C CA . ALA A 1 178 ? 17.437 -1.542 -15.260 1.00 80.25 178 ALA A CA 1
ATOM 1442 C C . ALA A 1 178 ? 18.193 -2.755 -15.831 1.00 80.25 178 ALA A C 1
ATOM 1444 O O . ALA A 1 178 ? 18.836 -2.658 -16.876 1.00 80.25 178 ALA A O 1
ATOM 1445 N N . PHE A 1 179 ? 18.040 -3.933 -15.217 1.00 83.62 179 PHE A N 1
ATOM 1446 C CA . PHE A 1 179 ? 18.646 -5.169 -15.720 1.00 83.62 179 PHE A CA 1
ATOM 1447 C C . PHE A 1 179 ? 18.155 -5.531 -17.127 1.00 83.62 179 PHE A C 1
ATOM 1449 O O . PHE A 1 179 ? 18.947 -5.925 -17.984 1.00 83.62 179 PHE A O 1
ATOM 1456 N N . ARG A 1 180 ? 16.851 -5.384 -17.390 1.00 84.81 180 ARG A N 1
ATOM 1457 C CA . ARG A 1 180 ? 16.263 -5.671 -18.702 1.00 84.81 180 ARG A CA 1
ATOM 1458 C C . ARG A 1 180 ? 16.829 -4.760 -19.789 1.00 84.81 180 ARG A C 1
ATOM 1460 O O . ARG A 1 180 ? 17.162 -5.264 -20.855 1.00 84.81 180 ARG A O 1
ATOM 1467 N N . VAL A 1 181 ? 16.978 -3.468 -19.502 1.00 82.88 181 VAL A N 1
ATOM 1468 C CA . VAL A 1 181 ? 17.600 -2.500 -20.417 1.00 82.88 181 VAL A CA 1
ATOM 1469 C C . VAL A 1 181 ? 19.015 -2.947 -20.783 1.00 82.88 181 VAL A C 1
ATOM 1471 O O . VAL A 1 181 ? 19.314 -3.098 -21.964 1.00 82.88 181 VAL A O 1
ATOM 1474 N N . VAL A 1 182 ? 19.857 -3.244 -19.789 1.00 84.06 182 VAL A N 1
ATOM 1475 C CA . VAL A 1 182 ? 21.244 -3.683 -20.024 1.00 84.06 182 VAL A CA 1
ATOM 1476 C C . VAL A 1 182 ? 21.287 -4.978 -20.839 1.00 84.06 182 VAL A C 1
ATOM 1478 O O . VAL A 1 182 ? 22.015 -5.073 -21.827 1.00 84.06 182 VAL A O 1
ATOM 1481 N N . ARG A 1 183 ? 20.473 -5.973 -20.470 1.00 88.19 183 ARG A N 1
ATOM 1482 C CA . ARG A 1 183 ? 20.382 -7.253 -21.186 1.00 88.19 183 ARG A CA 1
ATOM 1483 C C . ARG A 1 183 ? 19.989 -7.055 -22.649 1.00 88.19 183 ARG A C 1
ATOM 1485 O O . ARG A 1 183 ? 20.624 -7.624 -23.534 1.00 88.19 183 ARG A O 1
ATOM 1492 N N . ASP A 1 184 ? 18.938 -6.281 -22.900 1.00 88.06 184 ASP A N 1
ATOM 1493 C CA . ASP A 1 184 ? 18.409 -6.074 -24.247 1.00 88.06 184 ASP A CA 1
ATOM 1494 C C . ASP A 1 184 ? 19.448 -5.348 -25.124 1.00 88.06 184 ASP A C 1
ATOM 1496 O O . ASP A 1 184 ? 19.620 -5.702 -26.290 1.00 88.06 184 ASP A O 1
ATOM 1500 N N . ARG A 1 185 ? 20.235 -4.426 -24.553 1.00 85.75 185 ARG A N 1
ATOM 1501 C CA . ARG A 1 185 ? 21.335 -3.744 -25.257 1.00 85.75 185 ARG A CA 1
ATOM 1502 C C . ARG A 1 185 ? 22.507 -4.672 -25.587 1.00 85.75 185 ARG A C 1
ATOM 1504 O O . ARG A 1 185 ? 23.004 -4.627 -26.708 1.00 85.75 185 ARG A O 1
ATOM 1511 N N . ILE A 1 186 ? 22.894 -5.578 -24.687 1.00 86.69 186 ILE A N 1
ATOM 1512 C CA . ILE A 1 186 ? 23.919 -6.604 -24.975 1.00 86.69 186 ILE A CA 1
ATOM 1513 C C . ILE A 1 186 ? 23.489 -7.512 -26.140 1.00 86.69 186 ILE A C 1
ATOM 1515 O O . ILE A 1 186 ? 24.291 -7.846 -27.019 1.00 86.69 186 ILE A O 1
ATOM 1519 N N . MET A 1 187 ? 22.207 -7.886 -26.182 1.00 88.56 187 MET A N 1
ATOM 1520 C CA . MET A 1 187 ? 21.656 -8.683 -27.282 1.00 88.56 187 MET A CA 1
ATOM 1521 C C . MET A 1 187 ? 21.714 -7.926 -28.618 1.00 88.56 187 MET A C 1
ATOM 1523 O O . MET A 1 187 ? 22.005 -8.529 -29.651 1.00 88.56 187 MET A O 1
ATOM 1527 N N . VAL A 1 188 ? 21.501 -6.604 -28.612 1.00 88.81 188 VAL A N 1
ATOM 1528 C CA . VAL A 1 188 ? 21.631 -5.759 -29.812 1.00 88.81 188 VAL A CA 1
ATOM 1529 C C . VAL A 1 188 ? 23.066 -5.738 -30.340 1.00 88.81 188 VAL A C 1
ATOM 1531 O O . VAL A 1 188 ? 23.242 -5.927 -31.544 1.00 88.81 188 VAL A O 1
ATOM 1534 N N . ILE A 1 189 ? 24.077 -5.589 -29.472 1.00 89.19 189 ILE A N 1
ATOM 1535 C CA . ILE A 1 189 ? 25.498 -5.647 -29.878 1.00 89.19 189 ILE A CA 1
ATOM 1536 C C . ILE A 1 189 ? 25.768 -6.965 -30.602 1.00 89.19 189 ILE A C 1
ATOM 1538 O O . ILE A 1 189 ? 26.311 -6.982 -31.704 1.00 89.19 189 ILE A O 1
ATOM 1542 N N . THR A 1 190 ? 25.329 -8.076 -30.007 1.00 87.88 190 THR A N 1
ATOM 1543 C CA . THR A 1 190 ? 25.533 -9.413 -30.577 1.00 87.88 190 THR A CA 1
ATOM 1544 C C . THR A 1 190 ? 24.911 -9.507 -31.971 1.00 87.88 190 THR A C 1
ATOM 1546 O O . THR A 1 190 ? 25.581 -9.906 -32.918 1.00 87.88 190 THR A O 1
ATOM 1549 N N . ASN A 1 191 ? 23.666 -9.060 -32.138 1.00 88.44 191 ASN A N 1
ATOM 1550 C CA . ASN A 1 191 ? 22.974 -9.105 -33.428 1.00 88.44 191 ASN A CA 1
ATOM 1551 C C . ASN A 1 191 ? 23.609 -8.208 -34.502 1.00 88.44 191 ASN A C 1
ATOM 1553 O O . ASN A 1 191 ? 23.538 -8.539 -35.683 1.00 88.44 191 ASN A O 1
ATOM 1557 N N . ARG A 1 192 ? 24.212 -7.079 -34.113 1.00 88.56 192 ARG A N 1
ATOM 1558 C CA . ARG A 1 192 ? 24.837 -6.131 -35.048 1.00 88.56 192 ARG A CA 1
ATOM 1559 C C . ARG A 1 192 ? 26.255 -6.519 -35.433 1.00 88.56 192 ARG A C 1
ATOM 1561 O O . ARG A 1 192 ? 26.641 -6.310 -36.577 1.00 88.56 192 ARG A O 1
ATOM 1568 N N . VAL A 1 193 ? 27.013 -7.095 -34.505 1.00 91.12 193 VAL A N 1
ATOM 1569 C CA . VAL A 1 193 ? 28.436 -7.394 -34.702 1.00 91.12 193 VAL A CA 1
ATOM 1570 C C . VAL A 1 193 ? 28.653 -8.805 -35.257 1.00 91.12 193 VAL A C 1
ATOM 1572 O O . VAL A 1 193 ? 29.514 -8.995 -36.114 1.00 91.12 193 VAL A O 1
ATOM 1575 N N . MET A 1 194 ? 27.856 -9.799 -34.840 1.00 89.12 194 MET A N 1
ATOM 1576 C CA . MET A 1 194 ? 28.034 -11.197 -35.272 1.00 89.12 194 MET A CA 1
ATOM 1577 C C . MET A 1 194 ? 27.996 -11.434 -36.790 1.00 89.12 194 MET A C 1
ATOM 1579 O O . MET A 1 194 ? 28.763 -12.282 -37.243 1.00 89.12 194 MET A O 1
ATOM 1583 N N . PRO A 1 195 ? 27.195 -10.718 -37.606 1.00 92.69 195 PRO A N 1
ATOM 1584 C CA . PRO A 1 195 ? 27.229 -10.872 -39.063 1.00 92.69 195 PRO A CA 1
ATOM 1585 C C . PRO A 1 195 ? 28.594 -10.583 -39.699 1.00 92.69 195 PRO A C 1
ATOM 1587 O O . PRO A 1 195 ? 28.861 -11.054 -40.800 1.00 92.69 195 PRO A O 1
ATOM 1590 N N . TYR A 1 196 ? 29.452 -9.826 -39.011 1.00 89.94 196 TYR A N 1
ATOM 1591 C CA . TYR A 1 196 ? 30.784 -9.449 -39.482 1.00 89.94 196 TYR A CA 1
ATOM 1592 C C . TYR A 1 196 ? 31.905 -10.323 -38.904 1.00 89.94 196 TYR A C 1
ATOM 1594 O O . TYR A 1 196 ? 33.086 -10.136 -39.219 1.00 89.94 196 TYR A O 1
ATOM 1602 N N . TYR A 1 197 ? 31.552 -11.274 -38.034 1.00 89.12 197 TYR A N 1
ATOM 1603 C CA . TYR A 1 197 ? 32.507 -12.162 -37.391 1.00 89.12 197 TYR A CA 1
ATOM 1604 C C . TYR A 1 197 ? 33.136 -13.100 -38.426 1.00 89.12 197 TYR A C 1
ATOM 1606 O O . TYR A 1 197 ? 32.453 -13.893 -39.072 1.00 89.12 197 TYR A O 1
ATOM 1614 N N . GLY A 1 198 ? 34.453 -12.993 -38.598 1.00 86.75 198 GLY A N 1
ATOM 1615 C CA . GLY A 1 198 ? 35.212 -13.769 -39.582 1.00 86.75 198 GLY A CA 1
ATOM 1616 C C . GLY A 1 198 ? 35.196 -13.211 -41.011 1.00 86.75 198 GLY A C 1
ATOM 1617 O O . GLY A 1 198 ? 35.927 -13.731 -41.849 1.00 86.75 198 GLY A O 1
ATOM 1618 N N . SER A 1 199 ? 34.422 -12.155 -41.299 1.00 90.69 199 SER A N 1
ATOM 1619 C CA . SER A 1 199 ? 34.422 -11.484 -42.611 1.00 90.69 199 SER A CA 1
ATOM 1620 C C . SER A 1 199 ? 35.234 -10.186 -42.637 1.00 90.69 199 SER A C 1
ATOM 1622 O O . SER A 1 199 ? 35.650 -9.756 -43.711 1.00 90.69 199 SER A O 1
ATOM 1624 N N . LEU A 1 200 ? 35.450 -9.549 -41.482 1.00 92.19 200 LEU A N 1
ATOM 1625 C CA . LEU A 1 200 ? 36.296 -8.360 -41.343 1.00 92.19 200 LEU A CA 1
ATOM 1626 C C . LEU A 1 200 ? 37.713 -8.723 -40.864 1.00 92.19 200 LEU A C 1
ATOM 1628 O O . LEU A 1 200 ? 37.870 -9.678 -40.097 1.00 92.19 200 LEU A O 1
ATOM 1632 N N . PRO A 1 201 ? 38.742 -7.938 -41.246 1.00 95.25 201 PRO A N 1
ATOM 1633 C CA . PRO A 1 201 ? 40.044 -7.979 -40.589 1.00 95.25 201 PRO A CA 1
ATOM 1634 C C . PRO A 1 201 ? 39.901 -7.776 -39.077 1.00 95.25 201 PRO A C 1
ATOM 1636 O O . PRO A 1 201 ? 39.067 -6.992 -38.624 1.00 95.25 201 PRO A O 1
ATOM 1639 N N . GLU A 1 202 ? 40.737 -8.454 -38.287 1.00 91.88 202 GLU A N 1
ATOM 1640 C CA . GLU A 1 202 ? 40.619 -8.467 -36.820 1.00 91.88 202 GLU A CA 1
ATOM 1641 C C . GLU A 1 202 ? 40.591 -7.057 -36.208 1.00 91.88 202 GLU A C 1
ATOM 1643 O O . GLU A 1 202 ? 39.807 -6.786 -35.298 1.00 91.88 202 GLU A O 1
ATOM 1648 N N . HIS A 1 203 ? 41.421 -6.152 -36.728 1.00 93.25 203 HIS A N 1
ATOM 1649 C CA . HIS A 1 203 ? 41.478 -4.761 -36.286 1.00 93.25 203 HIS A CA 1
ATOM 1650 C C . HIS A 1 203 ? 40.140 -4.031 -36.486 1.00 93.25 203 HIS A C 1
ATOM 1652 O O . HIS A 1 203 ? 39.644 -3.378 -35.570 1.00 93.25 203 HIS A O 1
ATOM 1658 N N . ASP A 1 204 ? 39.522 -4.193 -37.653 1.00 92.19 204 ASP A N 1
ATOM 1659 C CA . ASP A 1 204 ? 38.291 -3.485 -38.006 1.00 92.19 204 ASP A CA 1
ATOM 1660 C C . ASP A 1 204 ? 37.084 -4.081 -37.276 1.00 92.19 204 ASP A C 1
ATOM 1662 O O . ASP A 1 204 ? 36.211 -3.351 -36.811 1.00 92.19 204 ASP A O 1
ATOM 1666 N N . PHE A 1 205 ? 37.081 -5.402 -37.073 1.00 92.44 205 PHE A N 1
ATOM 1667 C CA . PHE A 1 205 ? 36.091 -6.074 -36.235 1.00 92.44 205 PHE A CA 1
ATOM 1668 C C . PHE A 1 205 ? 36.160 -5.606 -34.773 1.00 92.44 205 PHE A C 1
ATOM 1670 O O . PHE A 1 205 ? 35.126 -5.349 -34.155 1.00 92.44 205 PHE A O 1
ATOM 1677 N N . ARG A 1 206 ? 37.370 -5.456 -34.211 1.00 91.75 206 ARG A N 1
ATOM 1678 C CA . ARG A 1 206 ? 37.556 -4.922 -32.851 1.00 91.75 206 ARG A CA 1
ATOM 1679 C C . ARG A 1 206 ? 37.052 -3.486 -32.728 1.00 91.75 206 ARG A C 1
ATOM 1681 O O . ARG A 1 206 ? 36.432 -3.165 -31.718 1.00 91.75 206 ARG A O 1
ATOM 1688 N N . ASN A 1 207 ? 37.293 -2.643 -33.730 1.00 94.38 207 ASN A N 1
ATOM 1689 C CA . ASN A 1 207 ? 36.806 -1.262 -33.720 1.00 94.38 207 ASN A CA 1
ATOM 1690 C C . ASN A 1 207 ? 35.276 -1.208 -3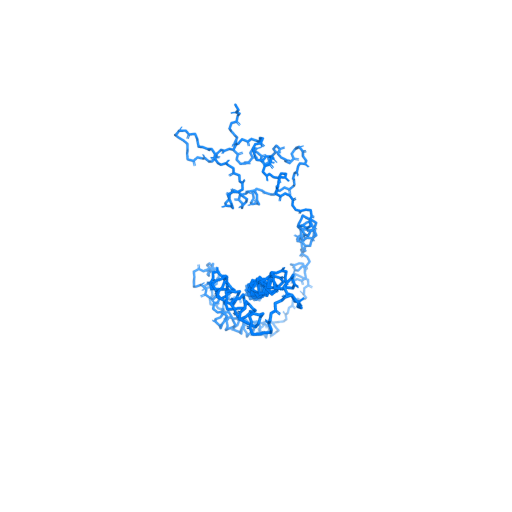3.758 1.00 94.38 207 ASN A C 1
ATOM 1692 O O . ASN A 1 207 ? 34.682 -0.563 -32.899 1.00 94.38 207 ASN A O 1
ATOM 1696 N N . LEU A 1 208 ? 34.645 -1.977 -34.651 1.00 92.44 208 LEU A N 1
ATOM 1697 C CA . LEU A 1 208 ? 33.186 -2.093 -34.720 1.00 92.44 208 LEU A CA 1
ATOM 1698 C C . LEU A 1 208 ? 32.582 -2.583 -33.393 1.00 92.44 208 LEU A C 1
ATOM 1700 O O . LEU A 1 208 ? 31.602 -2.026 -32.901 1.00 92.44 208 LEU A O 1
ATOM 1704 N N . LEU A 1 209 ? 33.182 -3.611 -32.783 1.00 92.94 209 LEU A N 1
ATOM 1705 C CA . LEU A 1 209 ? 32.740 -4.129 -31.490 1.00 92.94 209 LEU A CA 1
ATOM 1706 C C . LEU A 1 209 ? 32.853 -3.067 -30.385 1.00 92.94 209 LEU A C 1
ATOM 1708 O O . LEU A 1 209 ? 31.932 -2.918 -29.585 1.00 92.94 209 LEU A O 1
ATOM 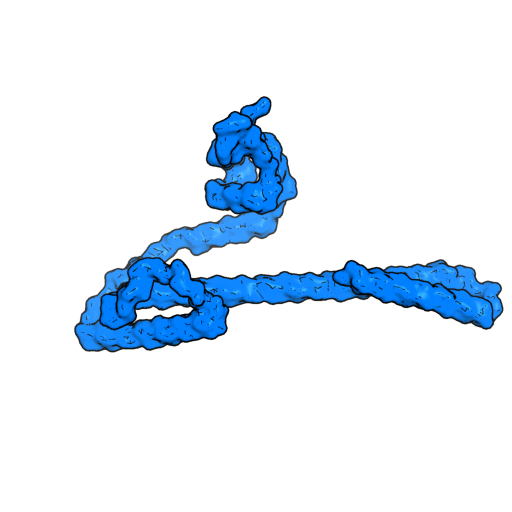1712 N N . ASN A 1 210 ? 33.958 -2.319 -30.341 1.00 92.94 210 ASN A N 1
ATOM 1713 C CA . ASN A 1 210 ? 34.168 -1.262 -29.351 1.00 92.94 210 ASN A CA 1
ATOM 1714 C C . ASN A 1 210 ? 33.175 -0.102 -29.519 1.00 92.94 210 ASN A C 1
ATOM 1716 O O . ASN A 1 210 ? 32.685 0.423 -28.517 1.00 92.94 210 ASN A O 1
ATOM 1720 N N . GLU A 1 211 ? 32.857 0.287 -30.754 1.00 93.94 211 GLU A N 1
ATOM 1721 C CA . GLU A 1 211 ? 31.859 1.321 -31.049 1.00 93.94 211 GLU A CA 1
ATOM 1722 C C . GLU A 1 211 ? 30.460 0.899 -30.583 1.00 93.94 211 GLU A C 1
ATOM 1724 O O . GLU A 1 211 ? 29.807 1.642 -29.845 1.00 93.94 211 GLU A O 1
ATOM 1729 N N . GLU A 1 212 ? 30.029 -0.322 -30.914 1.00 92.50 212 GLU A N 1
ATOM 1730 C CA . GLU A 1 212 ? 28.724 -0.851 -30.495 1.00 92.50 212 GLU A CA 1
ATOM 1731 C C . GLU A 1 212 ? 28.634 -1.041 -28.973 1.00 92.50 212 GLU A C 1
ATOM 1733 O O . GLU A 1 212 ? 27.611 -0.704 -28.375 1.00 92.50 212 GLU A O 1
ATOM 1738 N N . ILE A 1 213 ? 29.704 -1.508 -28.313 1.00 91.62 213 ILE A N 1
ATOM 1739 C CA . ILE A 1 213 ? 29.766 -1.584 -26.842 1.00 91.62 213 ILE A CA 1
ATOM 1740 C C . ILE A 1 213 ? 29.637 -0.191 -26.226 1.00 91.62 213 ILE A C 1
ATOM 1742 O O . ILE A 1 213 ? 28.858 -0.003 -25.292 1.00 91.62 213 ILE A O 1
ATOM 1746 N N . THR A 1 214 ? 30.377 0.792 -26.739 1.00 92.25 214 THR A N 1
ATOM 1747 C CA . THR A 1 214 ? 30.371 2.158 -26.197 1.00 92.25 214 THR A CA 1
ATOM 1748 C C . THR A 1 214 ? 28.996 2.806 -26.354 1.00 92.25 214 THR A C 1
ATOM 1750 O O . THR A 1 214 ? 28.477 3.398 -25.407 1.00 92.25 214 THR A O 1
ATOM 1753 N N . MET A 1 215 ? 28.365 2.646 -27.518 1.00 89.81 215 MET A N 1
ATOM 1754 C CA . MET A 1 215 ? 27.008 3.128 -27.771 1.00 89.81 215 MET A CA 1
ATOM 1755 C C . MET A 1 215 ? 25.989 2.455 -26.843 1.00 89.81 215 MET A C 1
ATOM 1757 O O . MET A 1 215 ? 25.223 3.144 -26.174 1.00 89.81 215 MET A O 1
ATOM 1761 N N . ALA A 1 216 ? 26.023 1.127 -26.727 1.00 88.75 216 ALA A N 1
ATOM 1762 C CA . ALA A 1 216 ? 25.119 0.377 -25.860 1.00 88.75 216 ALA A CA 1
ATOM 1763 C C . ALA A 1 216 ? 25.282 0.734 -24.373 1.00 88.75 216 ALA A C 1
ATOM 1765 O O . ALA A 1 216 ? 24.289 0.779 -23.644 1.00 88.75 216 ALA A O 1
ATOM 1766 N N . LEU A 1 217 ? 26.510 1.003 -23.915 1.00 87.94 217 LEU A N 1
ATOM 1767 C CA . LEU A 1 217 ? 26.782 1.473 -22.554 1.00 87.94 217 LEU A CA 1
ATOM 1768 C C . LEU A 1 217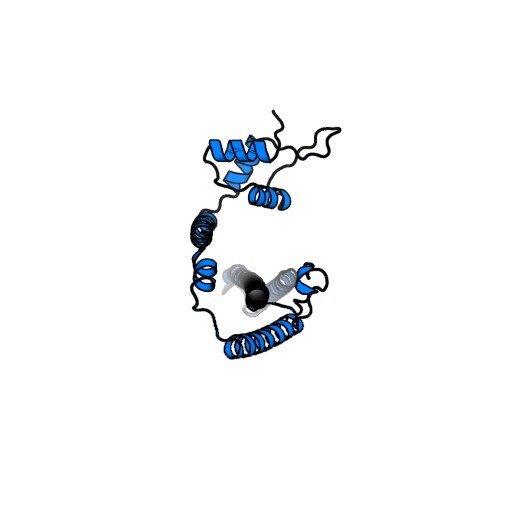 ? 26.210 2.872 -22.311 1.00 87.94 217 LEU A C 1
ATOM 1770 O O . LEU A 1 217 ? 25.586 3.085 -21.274 1.00 87.94 217 LEU A O 1
ATOM 1774 N N . ASN A 1 218 ? 26.369 3.800 -23.258 1.00 88.50 218 ASN A N 1
ATOM 1775 C CA . ASN A 1 218 ? 25.818 5.152 -23.152 1.00 88.50 218 ASN A CA 1
ATOM 1776 C C . ASN A 1 218 ? 24.284 5.138 -23.136 1.00 88.50 218 ASN A C 1
ATOM 1778 O O . ASN A 1 218 ? 23.680 5.716 -22.237 1.00 88.50 218 ASN A O 1
ATOM 1782 N N . GLU A 1 219 ? 23.660 4.405 -24.059 1.00 85.25 219 GLU A N 1
ATOM 1783 C CA . GLU A 1 219 ? 22.202 4.241 -24.109 1.00 85.25 219 GLU A CA 1
ATOM 1784 C C . GLU A 1 219 ? 21.657 3.551 -22.849 1.00 85.25 219 GLU A C 1
ATOM 1786 O O . GLU A 1 219 ? 20.586 3.903 -22.358 1.00 85.25 219 GLU A O 1
ATOM 1791 N N . SER A 1 220 ? 22.384 2.568 -22.301 1.00 86.06 220 SER A N 1
ATOM 1792 C CA . SER A 1 220 ? 22.009 1.916 -21.038 1.00 86.06 220 SER A CA 1
ATOM 1793 C C . SER A 1 220 ? 22.137 2.873 -19.855 1.00 86.06 220 SER A C 1
ATOM 1795 O O . SER A 1 220 ? 21.265 2.893 -18.993 1.00 86.06 220 SER A O 1
ATOM 1797 N N . ALA A 1 221 ? 23.201 3.675 -19.805 1.00 85.88 221 ALA A N 1
ATOM 1798 C CA . ALA A 1 221 ? 23.413 4.655 -18.747 1.00 85.88 221 ALA A CA 1
ATOM 1799 C C . ALA A 1 221 ? 22.341 5.754 -18.766 1.00 85.88 221 ALA A C 1
ATOM 1801 O O . ALA A 1 221 ? 21.883 6.170 -17.706 1.00 85.88 221 ALA A O 1
ATOM 1802 N N . GLU A 1 222 ? 21.920 6.201 -19.948 1.00 85.75 222 GLU A N 1
ATOM 1803 C CA . GLU A 1 222 ? 20.836 7.170 -20.116 1.00 85.75 222 GLU A CA 1
ATOM 1804 C C . GLU A 1 222 ? 19.486 6.575 -19.699 1.00 85.75 222 GLU A C 1
ATOM 1806 O O . GLU A 1 222 ? 18.825 7.115 -18.817 1.00 85.75 222 GLU A O 1
ATOM 1811 N N . ALA A 1 223 ? 19.141 5.390 -20.203 1.00 80.19 223 ALA A N 1
ATOM 1812 C CA . ALA A 1 223 ? 17.895 4.714 -19.849 1.00 80.19 223 ALA A CA 1
ATOM 1813 C C . ALA A 1 223 ? 17.807 4.325 -18.359 1.00 80.19 223 ALA A C 1
ATOM 1815 O O . ALA A 1 223 ? 16.713 4.272 -17.808 1.00 80.19 223 ALA A O 1
ATOM 1816 N N . VAL A 1 224 ? 18.934 4.060 -17.686 1.00 80.56 224 VAL A N 1
ATOM 1817 C CA . VAL A 1 224 ? 18.963 3.830 -16.230 1.00 80.56 224 VAL A CA 1
ATOM 1818 C C . VAL A 1 224 ? 18.817 5.134 -15.441 1.00 80.56 224 VAL A C 1
ATOM 1820 O O . VAL A 1 224 ? 18.258 5.100 -14.352 1.00 80.56 224 VAL A O 1
ATOM 1823 N N . ARG A 1 225 ? 19.274 6.282 -15.963 1.00 81.56 225 ARG A N 1
ATOM 1824 C CA . ARG A 1 225 ? 19.060 7.595 -15.318 1.00 81.56 225 ARG A CA 1
ATOM 1825 C C . ARG A 1 225 ? 17.604 8.060 -15.375 1.00 81.56 225 ARG A C 1
ATOM 1827 O O . ARG A 1 225 ? 17.212 8.872 -14.545 1.00 81.56 225 ARG A O 1
ATOM 1834 N N . GLU A 1 226 ? 16.839 7.585 -16.352 1.00 73.50 226 GLU A N 1
ATOM 1835 C CA . GLU A 1 226 ? 15.414 7.900 -16.520 1.00 73.50 226 GLU A CA 1
ATOM 1836 C C . GLU A 1 226 ? 14.471 7.005 -15.683 1.00 73.50 226 GLU A C 1
ATOM 1838 O O . GLU A 1 226 ? 13.265 7.262 -15.647 1.00 73.50 226 GLU A O 1
ATOM 1843 N N . LEU A 1 227 ? 14.999 5.959 -15.025 1.00 67.81 227 LEU A N 1
ATOM 1844 C CA . LEU A 1 227 ? 14.264 5.016 -14.160 1.00 67.81 227 LEU A CA 1
ATOM 1845 C C . LEU A 1 227 ? 14.293 5.416 -12.680 1.00 67.81 227 LEU A C 1
ATOM 1847 O O . LEU A 1 227 ? 13.284 5.099 -12.002 1.00 67.81 227 LEU A O 1
#

pLDDT: mean 74.65, std 13.81, range [42.25, 95.25]

Mean predicted aligned error: 19.44 Å

Radius of gyration: 31.2 Å; Cα contacts (8 Å, |Δi|>4): 124; chains: 1; bounding box: 73×39×90 Å

Secondary structure (DSSP, 8-state):
---B-HHHHHHHHHHTTS----HHHHHHHHHTT-S--EE-TT--SEEB-HHHHHHHHHHH--HHHHHHHHHHHHHTS--THHHHHHHSSPPPPHHHHHHHHHHHHHHHHHHHHHHHHTT---GGG--GGGGS-GGG--HHHHHHHHHHHHHHHHHHHHHHHHHHHHHHHHHHHHHHHHHHHHHHHHHHHHHHHGGGTTTS-HHHHHHHHHHHHHHHHHHHHHHHHT-

Sequence (227 aa):
MELMTASQCLKCLNDDGIVDWSEGYFSQRVKAGIFTIHHKPGSPKKFFKYEEVKQAVLDNIDPRREAQREANTLKRKPDNGLIDMIESAPPLTPEQEEAERKRLKEIFDKNKEQEEIAGLLDIDELTGDEKKKTEDMTIKDLNMAIMRQDLRIKRATADEKESNSILKDKVYQSHFRAFRVVRDRIMVITNRVMPYYGSLPEHDFRNLLNEEITMALNESAEAVREL

Foldseek 3Di:
DDWAALVVLVVVCVVVVVDDDDSVVSVVCVVVVLFDWDDDPPDPGTTHDNVRVSVSSVVPDDVVVVVVVVVVVVVPPPPCVVVVVVVPDDDDDPVRQVVLLVVLLVLLVVLVVVCVVLVVPPVPPPDPLNPPDSVPDGSVRSVVSSVVSVVSNVVSVVVVVVVVVVVVVVVVVLVVQLVVLLVVLVVVLCVVLVVCVPVDDPVVSVVSSVVSVVVSVVSSVVSSVVD

Solvent-accessible surface area (backbone atoms only — not comparable to full-atom values): 13214 Å² total; per-residue (Å²): 133,74,75,32,43,66,70,57,42,51,48,53,37,41,75,70,66,76,48,92,74,54,72,70,56,54,50,51,42,48,72,71,62,64,45,76,77,42,75,54,93,97,47,98,60,67,25,32,45,57,68,63,43,51,51,44,46,66,78,64,67,52,74,76,61,51,60,55,46,56,58,49,54,65,71,60,52,84,67,58,61,69,60,55,59,68,71,70,58,78,86,66,52,73,71,50,48,52,51,50,42,52,52,49,49,57,52,39,53,52,52,50,52,50,33,53,76,68,68,66,70,60,86,84,71,65,56,81,73,70,71,54,54,80,90,73,55,50,66,67,55,46,52,52,49,41,51,52,50,55,51,50,54,52,48,51,58,48,53,53,52,50,52,53,49,54,51,49,53,52,51,52,50,48,52,52,50,46,50,48,50,46,52,54,37,55,51,47,41,50,67,68,47,55,84,43,65,90,74,46,60,70,70,60,43,51,50,54,48,52,52,43,51,52,50,39,51,52,54,37,54,52,58,48,72,78,102